Protein AF-0000000085050574 (afdb_homodimer)

Radius of gyration: 27.6 Å; Cα contacts (8 Å, |Δi|>4): 363; chains: 2; bounding box: 36×82×73 Å

InterPro domains:
  IPR001387 Cro/C1-type, helix-turn-helix domain [PF01381] (33-87)
  IPR001387 Cro/C1-type, helix-turn-helix domain [PS50943] (33-88)
  IPR001387 Cro/C1-type, helix-turn-helix domain [SM00530] (31-88)
  IPR001387 Cro/C1-type, helix-turn-helix domain [cd00093] (29-87)
  IPR010982 Lambda repressor-like, DNA-binding domain superfamily [G3DSA:1.10.260.40] (28-117)
  IPR010982 Lambda repressor-like, DNA-binding domain superfamily [SSF47413] (33-91)
  IPR013435 Mobile mystery protein A [TIGR02612] (10-151)

Solvent-accessible surface area (backbone atoms only — not comparable to full-atom values): 16434 Å² total; per-residue (Å²): 129,56,39,68,56,22,55,53,46,25,54,51,51,39,61,68,50,61,79,62,58,69,71,75,44,64,62,78,73,24,59,66,50,50,54,34,49,37,70,45,50,49,58,58,52,49,8,61,61,64,72,49,51,43,69,54,40,54,50,49,41,50,25,48,54,72,26,66,32,29,45,47,57,50,40,51,51,20,47,54,68,53,20,42,65,43,46,47,62,42,57,77,52,55,52,62,56,52,50,51,52,33,22,39,52,39,25,44,62,72,64,50,70,63,73,83,68,54,72,77,75,69,55,72,68,56,50,49,55,48,47,51,50,25,53,52,46,15,51,49,36,56,67,68,50,48,48,64,36,66,60,80,131,129,57,40,69,55,22,53,52,46,27,54,50,49,37,61,68,49,62,79,62,57,71,72,77,46,64,61,77,72,24,58,67,49,51,52,34,49,36,69,45,50,49,59,58,52,50,9,61,61,65,73,51,53,42,69,54,41,55,51,48,42,51,26,48,52,71,25,64,32,28,46,47,58,51,39,50,51,18,47,54,68,53,19,42,65,41,46,46,63,42,57,78,54,56,54,63,55,53,51,50,52,33,22,39,52,39,26,43,62,72,64,49,71,61,74,81,69,55,74,77,75,71,57,71,65,56,50,50,56,49,46,52,50,24,52,51,46,16,52,49,35,56,66,68,48,48,49,65,36,66,60,80,129

Foldseek 3Di:
DALVVVVVVLVVVCVVQVPPDPVVPDDPQAPLCVLCVVVVHDLCRLCVLLVHHSVVSVVLSNCRRVVVDDPVSVQSSQVSSVHGDDDDDRDPDRPVVVLLVLLLVLLCVVLPDDVVVCPPPVDDVCVVVVSVSSNVSSVVCSNRVPPCSPPDD/DALVVVVVVLVVVCVVQVPPDPVVPDDPQAPLCVLCVVVVHDLCRLCVLLVHHSVVSVVLSNCRRVVVDDPVSVQSSQVSSVHGDDDDDRDPDRPVVVLLVLLLVLLCVVLPDDVVVCPPPVDDVCVVVVSVSSNVRSVVCSNRVPPCSPPDD

Nearest PDB s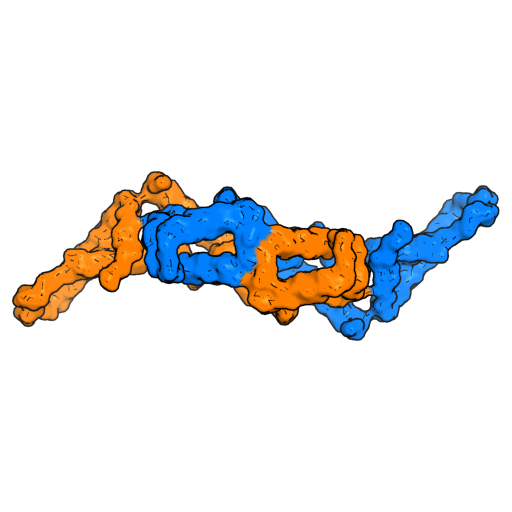tructures (foldseek):
  2o38-assembly1_A  TM=7.264E-01  e=1.842E-01  Rhodopseudomonas palustris CGA009
  4j1x-assembly2_C  TM=7.770E-01  e=5.111E-01  Streptomyces wedmorensis
  3f51-assembly1_A  TM=5.735E-01  e=4.385E-01  Corynebacterium glutamicum
  2o38-assembly1_A  TM=7.268E-01  e=1.921E-01  Rhodopseudomonas palustris CGA009
  4j1x-assembly2_C  TM=7.772E-01  e=5.301E-01  Streptomyces wedmorensis

Secondary structure (DSSP, 8-state):
--HHHHHHHHHHHHHHHTT--GGGG--SS-HHHHHHHHHT--HHHHHHHHTS-HHHHHHHHHHHHTT--BHHHHHHHHHHTTEEEEEEEEESS-HHHHHHHHHHHHHHHHTPPPGGGTTT--SHHHHHHHHHHHHHHHHHHHHTT-GGGG---/--HHHHHHHHHHHHHHHTT--GGGG--SS-HHHHHHHHHT--HHHHHHHHTS-HHHHHHHHHHHHTT--BHHHHHHHHHHTTEEEEEEEEESS-HHHHHHHHHHHHHHHHT---GGGGTT---HHHHHHHHHHHHHHHHHHHHHT-GGGG---

Sequence (306 aa):
MHPDMRILGRSALDRRLQAVDVDAFKVPGSWARAIREVLGMTTRQMAQRLGVSQPRVVAMEKAEENKSITLESLERAARALDCELVYAFVPRQPLEQMVQEHALNAAARKLKPTSHTMALEAQSLPSRMHQEQIQRLAAEMIAKGDNTIWEVEMHPDMRILGRSALDRRLQAVDVDAFKVPGSWARAIREVLGMTTRQMAQRLGVSQPRVVAMEKAEENKSITLESLERAARALDCELVYAFVPRQPLEQMVQEHALNAAARKLKPTSHTMALEAQSLPSRMHQEQIQRLAAEMIAKGDNTIWEVE

pLDDT: mean 91.12, std 13.18, range [47.81, 98.56]

Structure (mmCIF, N/CA/C/O backbone):
data_AF-0000000085050574-model_v1
#
loop_
_entity.id
_entity.type
_entity.pdbx_description
1 polymer 'Mobile mystery protein A'
#
loop_
_atom_site.group_PDB
_atom_site.id
_atom_site.type_symbol
_atom_site.label_atom_id
_atom_site.label_alt_id
_atom_site.label_comp_id
_atom_site.label_asym_id
_atom_site.label_entity_id
_atom_site.label_seq_id
_atom_site.pdbx_PDB_ins_code
_atom_site.Cartn_x
_atom_site.Cartn_y
_atom_site.Cartn_z
_atom_site.occupancy
_atom_site.B_iso_or_equiv
_atom_site.auth_seq_id
_atom_site.auth_comp_id
_atom_site.auth_asym_id
_atom_site.auth_atom_id
_atom_site.pdbx_PDB_model_num
ATOM 1 N N . MET A 1 1 ? 2.566 -26.047 3.727 1 79.62 1 MET A N 1
ATOM 2 C CA . MET A 1 1 ? 1.167 -25.734 4 1 79.62 1 MET A CA 1
ATOM 3 C C . MET A 1 1 ? 0.248 -26.797 3.412 1 79.62 1 MET A C 1
ATOM 5 O O . MET A 1 1 ? 0.432 -27.219 2.268 1 79.62 1 MET A O 1
ATOM 9 N N . HIS A 1 2 ? -0.579 -27.266 4.266 1 89.62 2 HIS A N 1
ATOM 10 C CA . HIS A 1 2 ? -1.52 -28.281 3.807 1 89.62 2 HIS A CA 1
ATOM 11 C C . HIS A 1 2 ? -2.426 -27.75 2.707 1 89.62 2 HIS A C 1
ATOM 13 O O . HIS A 1 2 ? -2.832 -26.578 2.75 1 89.62 2 HIS A O 1
ATOM 19 N N . PRO A 1 3 ? -2.691 -28.609 1.699 1 90.94 3 PRO A N 1
ATOM 20 C CA . PRO A 1 3 ? -3.49 -28.141 0.569 1 90.94 3 PRO A CA 1
ATOM 21 C C . PRO A 1 3 ? -4.816 -27.516 1.005 1 90.94 3 PRO A C 1
ATOM 23 O O . PRO A 1 3 ? -5.246 -26.516 0.443 1 90.94 3 PRO A O 1
ATOM 26 N N . ASP A 1 4 ? -5.387 -28.078 1.944 1 92.5 4 ASP A N 1
ATOM 27 C CA . ASP A 1 4 ? -6.656 -27.547 2.436 1 92.5 4 ASP A CA 1
ATOM 28 C C . ASP A 1 4 ? -6.488 -26.141 2.982 1 92.5 4 ASP A C 1
ATOM 30 O O . ASP A 1 4 ? -7.367 -25.297 2.812 1 92.5 4 ASP A O 1
ATOM 34 N N . MET A 1 5 ? -5.41 -26 3.627 1 94.38 5 MET A N 1
ATOM 35 C CA . MET A 1 5 ? -5.129 -24.672 4.184 1 94.38 5 MET A CA 1
ATOM 36 C C . MET A 1 5 ? -4.887 -23.656 3.074 1 94.38 5 MET A C 1
ATOM 38 O O . MET A 1 5 ? -5.262 -22.484 3.201 1 94.38 5 MET A O 1
ATOM 42 N N . ARG A 1 6 ? -4.293 -24.109 2.012 1 95.5 6 ARG A N 1
ATOM 43 C CA . ARG A 1 6 ? -4.074 -23.234 0.869 1 95.5 6 ARG A CA 1
ATOM 44 C C . ARG A 1 6 ? -5.398 -22.797 0.25 1 95.5 6 ARG A C 1
ATOM 46 O O . ARG A 1 6 ? -5.57 -21.625 -0.107 1 95.5 6 ARG A O 1
ATOM 53 N N . ILE A 1 7 ? -6.273 -23.734 0.134 1 94.88 7 ILE A N 1
ATOM 54 C CA . ILE A 1 7 ? -7.57 -23.453 -0.474 1 94.88 7 ILE A CA 1
ATOM 55 C C . ILE A 1 7 ? -8.328 -22.422 0.359 1 94.88 7 ILE A C 1
ATOM 57 O O . ILE A 1 7 ? -8.852 -21.453 -0.18 1 94.88 7 ILE A O 1
ATOM 61 N N . LEU A 1 8 ? -8.312 -22.562 1.653 1 95.88 8 LEU A N 1
ATOM 62 C CA . LEU A 1 8 ? -8.984 -21.641 2.549 1 95.88 8 LEU A CA 1
ATOM 63 C C . LEU A 1 8 ? -8.32 -20.266 2.494 1 95.88 8 LEU A C 1
ATOM 65 O O . LEU A 1 8 ? -9.008 -19.234 2.492 1 95.88 8 LEU A O 1
ATOM 69 N N . GLY A 1 9 ? -7.023 -20.297 2.469 1 95.88 9 GLY A N 1
ATOM 70 C CA . GLY A 1 9 ? -6.281 -19.047 2.396 1 95.88 9 GLY A CA 1
ATOM 71 C C . GLY A 1 9 ? -6.555 -18.266 1.128 1 95.88 9 GLY A C 1
ATOM 72 O O . GLY A 1 9 ? -6.707 -17.047 1.169 1 95.88 9 GLY A O 1
ATOM 73 N N . ARG A 1 10 ? -6.676 -18.969 0.027 1 96.56 10 ARG A N 1
ATOM 74 C CA . ARG A 1 10 ? -6.98 -18.328 -1.247 1 96.56 10 ARG A CA 1
ATOM 75 C C . ARG A 1 10 ? -8.352 -17.672 -1.216 1 96.56 10 ARG A C 1
ATOM 77 O O . ARG A 1 10 ? -8.508 -16.516 -1.639 1 96.56 10 ARG A O 1
ATOM 84 N N . SER A 1 11 ? -9.273 -18.453 -0.765 1 97 11 SER A N 1
ATOM 85 C CA . SER A 1 11 ? -10.633 -17.938 -0.687 1 97 11 SER A CA 1
ATOM 86 C C . SER A 1 11 ? -10.711 -16.703 0.222 1 97 11 SER A C 1
ATOM 88 O O . SER A 1 11 ? -11.375 -15.727 -0.108 1 97 11 SER A O 1
ATOM 90 N N . ALA A 1 12 ? -10.039 -16.734 1.337 1 96.31 12 ALA A N 1
ATOM 91 C CA . ALA A 1 12 ? -10.023 -15.633 2.297 1 96.31 12 ALA A CA 1
ATOM 92 C C . ALA A 1 12 ? -9.398 -14.383 1.688 1 96.31 12 ALA A C 1
ATOM 94 O O . ALA A 1 12 ? -9.938 -13.281 1.817 1 96.31 12 ALA A O 1
ATOM 95 N N . LEU A 1 13 ? -8.297 -14.57 1.034 1 96.38 13 LEU A N 1
ATOM 96 C CA . LEU A 1 13 ? -7.621 -13.43 0.432 1 96.38 13 LEU A CA 1
ATOM 97 C C . LEU A 1 13 ? -8.43 -12.875 -0.735 1 96.38 13 LEU A C 1
ATOM 99 O O . LEU A 1 13 ? -8.508 -11.656 -0.917 1 96.38 13 LEU A O 1
ATOM 103 N N . ASP A 1 14 ? -8.992 -13.75 -1.522 1 97.12 14 ASP A N 1
ATOM 104 C CA . ASP A 1 14 ? -9.859 -13.312 -2.611 1 97.12 14 ASP A CA 1
ATOM 105 C C . ASP A 1 14 ? -11.008 -12.453 -2.088 1 97.12 14 ASP A C 1
ATOM 107 O O . ASP A 1 14 ? -11.305 -11.398 -2.646 1 97.12 14 ASP A O 1
ATOM 111 N N . ARG A 1 15 ? -11.633 -12.891 -1.053 1 95.44 15 ARG A N 1
ATOM 112 C CA . ARG A 1 15 ? -12.742 -12.148 -0.464 1 95.44 15 ARG A CA 1
ATOM 113 C C . ARG A 1 15 ? -12.273 -10.805 0.088 1 95.44 15 ARG A C 1
ATOM 115 O O . ARG A 1 15 ? -12.914 -9.773 -0.141 1 95.44 15 ARG A O 1
ATOM 122 N N . ARG A 1 16 ? -11.203 -10.844 0.761 1 93.94 16 ARG A N 1
ATOM 123 C CA . ARG A 1 16 ? -10.656 -9.664 1.431 1 93.94 16 ARG A CA 1
ATOM 124 C C . ARG A 1 16 ? -10.281 -8.586 0.421 1 93.94 16 ARG A C 1
ATOM 126 O O . ARG A 1 16 ? -10.492 -7.395 0.668 1 93.94 16 ARG A O 1
ATOM 133 N N . LEU A 1 17 ? -9.797 -8.977 -0.734 1 93.38 17 LEU A N 1
ATOM 134 C CA . LEU A 1 17 ? -9.227 -8.031 -1.685 1 93.38 17 LEU A CA 1
ATOM 135 C C . LEU A 1 17 ? -10.188 -7.766 -2.836 1 93.38 17 LEU A C 1
ATOM 137 O O . LEU A 1 17 ? -9.891 -6.969 -3.729 1 93.38 17 LEU A O 1
ATOM 141 N N . GLN A 1 18 ? -11.32 -8.406 -2.781 1 89.94 18 GLN A N 1
ATOM 142 C CA . GLN A 1 18 ? -12.273 -8.344 -3.883 1 89.94 18 GLN A CA 1
ATOM 143 C C . GLN A 1 18 ? -12.773 -6.922 -4.102 1 89.94 18 GLN A C 1
ATOM 145 O O . GLN A 1 18 ? -12.969 -6.496 -5.242 1 89.94 18 GLN A O 1
ATOM 150 N N . ALA A 1 19 ? -12.891 -6.145 -3.094 1 86.75 19 ALA A N 1
ATOM 151 C CA . ALA A 1 19 ? -13.516 -4.828 -3.201 1 86.75 19 ALA A CA 1
ATOM 152 C C . ALA A 1 19 ? -12.461 -3.732 -3.35 1 86.75 19 ALA A C 1
ATOM 154 O O . ALA A 1 19 ? -12.789 -2.545 -3.383 1 86.75 19 ALA A O 1
ATOM 155 N N . VAL A 1 20 ? -11.227 -4.211 -3.465 1 91 20 VAL A N 1
ATOM 156 C CA . VAL A 1 20 ? -10.188 -3.191 -3.578 1 91 20 VAL A CA 1
ATOM 157 C C . VAL A 1 20 ? -10.195 -2.596 -4.984 1 91 20 VAL A C 1
ATOM 159 O O . VAL A 1 20 ? -10.047 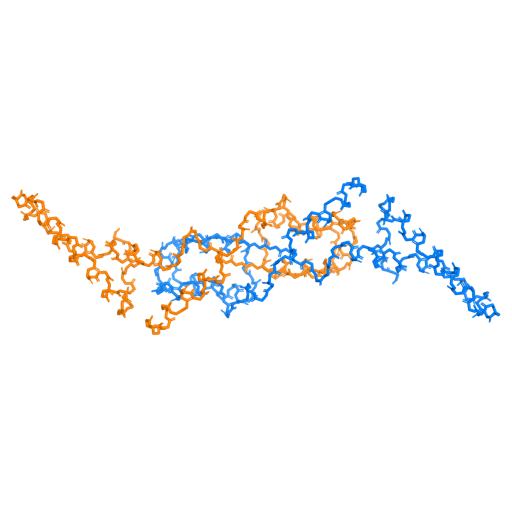-3.318 -5.973 1 91 20 VAL A O 1
ATOM 162 N N . ASP A 1 21 ? -10.5 -1.296 -5.016 1 89.69 21 ASP A N 1
ATOM 163 C CA . ASP A 1 21 ? -10.398 -0.541 -6.262 1 89.69 21 ASP A CA 1
ATOM 164 C C . ASP A 1 21 ? -8.977 -0.027 -6.477 1 89.69 21 ASP A C 1
ATOM 166 O O . ASP A 1 21 ? -8.586 0.986 -5.898 1 89.69 21 ASP A O 1
ATOM 170 N N . VAL A 1 22 ? -8.203 -0.678 -7.367 1 90.62 22 VAL A N 1
ATOM 171 C CA . VAL A 1 22 ? -6.793 -0.389 -7.605 1 90.62 22 VAL A CA 1
ATOM 172 C C . VAL A 1 22 ? -6.625 1.071 -8.023 1 90.62 22 VAL A C 1
ATOM 174 O O . VAL A 1 22 ? -5.66 1.73 -7.625 1 90.62 22 VAL A O 1
ATOM 177 N N . ASP A 1 23 ? -7.531 1.643 -8.727 1 89.12 23 ASP A N 1
ATOM 178 C CA . ASP A 1 23 ? -7.422 3.002 -9.25 1 89.12 23 ASP A CA 1
ATOM 179 C C . ASP A 1 23 ? -7.562 4.031 -8.133 1 89.12 23 ASP A C 1
ATOM 181 O O . ASP A 1 23 ? -7.062 5.152 -8.25 1 89.12 23 ASP A O 1
ATOM 185 N N . ALA A 1 24 ? -8.234 3.654 -7.062 1 87.5 24 ALA A N 1
ATOM 186 C CA . ALA A 1 24 ? -8.422 4.551 -5.922 1 87.5 24 ALA A CA 1
ATOM 187 C C . ALA A 1 24 ? -7.105 4.805 -5.203 1 87.5 24 ALA A C 1
ATOM 189 O O . ALA A 1 24 ? -6.988 5.758 -4.43 1 87.5 24 ALA A O 1
ATOM 190 N N . PHE A 1 25 ? -6.102 4.02 -5.527 1 92.75 25 PHE A N 1
ATOM 191 C CA . PHE A 1 25 ? -4.824 4.098 -4.832 1 92.75 25 PHE A CA 1
ATOM 192 C C . PHE A 1 25 ? -3.791 4.84 -5.672 1 92.75 25 PHE A C 1
ATOM 194 O O . PHE A 1 25 ? -2.646 5.012 -5.25 1 92.75 25 PHE A O 1
ATOM 201 N N . LYS A 1 26 ? -4.223 5.27 -6.766 1 90 26 LYS A N 1
ATOM 202 C CA . LYS A 1 26 ? -3.314 5.969 -7.668 1 90 26 LYS A CA 1
ATOM 203 C C . LYS A 1 26 ? -3.377 7.477 -7.453 1 90 26 LYS A C 1
ATOM 205 O O . LYS A 1 26 ? -4.461 8.062 -7.453 1 90 26 LYS A O 1
ATOM 210 N N . VAL A 1 27 ? -2.203 8.078 -7.215 1 89.81 27 VAL A N 1
ATOM 211 C CA . VAL A 1 27 ? -2.094 9.523 -7.086 1 89.81 27 VAL A CA 1
ATOM 212 C C . VAL A 1 27 ? -0.993 10.047 -8.008 1 89.81 27 VAL A C 1
ATOM 214 O O . VAL A 1 27 ? -0.036 9.328 -8.312 1 89.81 27 VAL A O 1
ATOM 217 N N . PRO A 1 28 ? -1.164 11.297 -8.445 1 85.88 28 PRO A N 1
ATOM 218 C CA . PRO A 1 28 ? -0.06 11.883 -9.219 1 85.88 28 PRO A CA 1
ATOM 219 C C . PRO A 1 28 ? 1.201 12.078 -8.383 1 85.88 28 PRO A C 1
ATOM 221 O O . PRO A 1 28 ? 1.125 12.555 -7.246 1 85.88 28 PRO A O 1
ATOM 224 N N . GLY A 1 29 ? 2.25 11.617 -8.945 1 89.12 29 GLY A N 1
ATOM 225 C CA . GLY A 1 29 ? 3.51 11.781 -8.234 1 89.12 29 GLY A CA 1
ATOM 226 C C . GLY A 1 29 ? 3.68 10.797 -7.094 1 89.12 29 GLY A C 1
ATOM 227 O O . GLY A 1 29 ? 3.797 9.586 -7.316 1 89.12 29 GLY A O 1
ATOM 228 N N . SER A 1 30 ? 3.635 11.336 -5.859 1 95.94 30 SER A N 1
ATOM 229 C CA . SER A 1 30 ? 3.812 10.523 -4.66 1 95.94 30 SER A CA 1
ATOM 230 C C . SER A 1 30 ? 2.734 10.82 -3.623 1 95.94 30 SER A C 1
ATOM 232 O O . SER A 1 30 ? 2.158 11.914 -3.615 1 95.94 30 SER A O 1
ATOM 234 N N . TRP A 1 31 ? 2.379 9.883 -2.889 1 98 31 TRP A N 1
ATOM 235 C CA . TRP A 1 31 ? 1.425 10.062 -1.8 1 98 31 TRP A CA 1
ATOM 236 C C . TRP A 1 31 ? 1.938 11.094 -0.795 1 98 31 TRP A C 1
ATOM 238 O O . TRP A 1 31 ? 1.174 11.922 -0.301 1 98 31 TRP A O 1
ATOM 248 N N . ALA A 1 32 ? 3.234 11 -0.491 1 98.31 32 ALA A N 1
ATOM 249 C CA . ALA A 1 32 ? 3.822 11.961 0.441 1 98.31 32 ALA A CA 1
ATOM 250 C C . ALA A 1 32 ? 3.586 13.391 -0.024 1 98.31 32 ALA A C 1
ATOM 252 O O . ALA A 1 32 ? 3.113 14.234 0.747 1 98.31 32 ALA A O 1
ATOM 253 N N . ARG A 1 33 ? 3.832 13.633 -1.265 1 97.31 33 ARG A N 1
ATOM 254 C CA . ARG A 1 33 ? 3.643 14.969 -1.821 1 97.31 33 ARG A CA 1
ATOM 255 C C . ARG A 1 33 ? 2.162 15.336 -1.868 1 97.31 33 ARG A C 1
ATOM 257 O O . ARG A 1 33 ? 1.784 16.453 -1.515 1 97.31 33 ARG A O 1
ATOM 264 N N . ALA A 1 34 ? 1.355 14.414 -2.346 1 97.25 34 ALA A N 1
ATOM 265 C CA . ALA A 1 34 ? -0.077 14.664 -2.482 1 97.25 34 ALA A CA 1
ATOM 266 C C . ALA A 1 34 ? -0.693 15.078 -1.147 1 97.25 34 ALA A C 1
ATOM 268 O O . ALA A 1 34 ? -1.389 16.094 -1.063 1 97.25 34 ALA A O 1
ATOM 269 N N . ILE A 1 35 ? -0.387 14.312 -0.103 1 98 35 ILE A N 1
ATOM 270 C CA . ILE A 1 35 ? -0.936 14.594 1.219 1 98 35 ILE A CA 1
ATOM 271 C C . ILE A 1 35 ? -0.343 15.891 1.758 1 98 35 ILE A C 1
ATOM 273 O O . ILE A 1 35 ? -1.069 16.75 2.271 1 98 35 ILE A O 1
ATOM 277 N N . ARG A 1 36 ? 0.941 16.031 1.633 1 97.31 36 ARG A N 1
ATOM 278 C CA . ARG A 1 36 ? 1.603 17.25 2.113 1 97.31 36 ARG A CA 1
ATOM 279 C C . ARG A 1 36 ? 0.977 18.5 1.5 1 97.31 36 ARG A C 1
ATOM 281 O O . ARG A 1 36 ? 0.674 19.453 2.209 1 97.31 36 ARG A O 1
ATOM 288 N N . GLU A 1 37 ? 0.742 18.406 0.209 1 96.56 37 GLU A N 1
ATOM 289 C CA . GLU A 1 37 ? 0.244 19.562 -0.529 1 96.56 37 GLU A CA 1
ATOM 290 C C . GLU A 1 37 ? -1.193 19.891 -0.137 1 96.56 37 GLU A C 1
ATOM 292 O O . GLU A 1 37 ? -1.54 21.062 0.051 1 96.56 37 GLU A O 1
ATOM 297 N N . VAL A 1 38 ? -1.993 18.938 0.019 1 96.81 38 VAL A N 1
ATOM 298 C CA . VAL A 1 38 ? -3.389 19.219 0.344 1 96.81 38 VAL A CA 1
ATOM 299 C C . VAL A 1 38 ? -3.494 19.703 1.786 1 96.81 38 VAL A C 1
ATOM 301 O O . VAL A 1 38 ? -4.445 20.406 2.143 1 96.81 38 VAL A O 1
ATOM 304 N N . LEU A 1 39 ? -2.551 19.328 2.594 1 97.56 39 LEU A N 1
ATOM 305 C CA . LEU A 1 39 ? -2.5 19.844 3.961 1 97.56 39 LEU A CA 1
ATOM 306 C C . LEU A 1 39 ? -1.951 21.266 3.998 1 97.56 39 LEU A C 1
ATOM 308 O O . LEU A 1 39 ? -2.086 21.953 5.008 1 97.56 39 LEU A O 1
ATOM 312 N N . GLY A 1 40 ? -1.292 21.641 2.938 1 96.81 40 GLY A N 1
ATOM 313 C CA . GLY A 1 40 ? -0.677 22.953 2.875 1 96.81 40 GLY A CA 1
ATOM 314 C C . GLY A 1 40 ? 0.669 23.016 3.572 1 96.81 40 GLY A C 1
ATOM 315 O O . GLY A 1 40 ? 1.123 24.094 3.961 1 96.81 40 GLY A O 1
ATOM 316 N N . MET A 1 41 ? 1.273 21.922 3.734 1 96.38 41 MET A N 1
ATOM 317 C CA . MET A 1 41 ? 2.58 21.844 4.383 1 96.38 41 MET A CA 1
ATOM 318 C C . MET A 1 41 ? 3.701 22.094 3.377 1 96.38 41 MET A C 1
ATOM 320 O O . MET A 1 41 ? 3.646 21.609 2.246 1 96.38 41 MET A O 1
ATOM 324 N N . THR A 1 42 ? 4.664 22.844 3.844 1 96.69 42 THR A N 1
ATOM 325 C CA . THR A 1 42 ? 5.867 23 3.031 1 96.69 42 THR A CA 1
ATOM 326 C C . THR A 1 42 ? 6.828 21.828 3.258 1 96.69 42 THR A C 1
ATOM 328 O O . THR A 1 42 ? 6.668 21.062 4.211 1 96.69 42 THR A O 1
ATOM 331 N N . THR A 1 43 ? 7.801 21.719 2.297 1 97.44 43 THR A N 1
ATOM 332 C CA . THR A 1 43 ? 8.828 20.703 2.486 1 97.44 43 THR A CA 1
ATOM 333 C C . THR A 1 43 ? 9.633 20.969 3.756 1 97.44 43 THR A C 1
ATOM 335 O O . THR A 1 43 ? 10.078 20.031 4.422 1 97.44 43 THR A O 1
ATOM 338 N N . ARG A 1 44 ? 9.75 22.203 4.152 1 97.19 44 ARG A N 1
ATOM 339 C CA . ARG A 1 44 ? 10.461 22.562 5.379 1 97.19 44 ARG A CA 1
ATOM 340 C C . ARG A 1 44 ? 9.711 22.062 6.609 1 97.19 44 ARG A C 1
ATOM 342 O O . ARG A 1 44 ? 10.312 21.5 7.523 1 97.19 44 ARG A O 1
ATOM 349 N N . GLN A 1 45 ? 8.445 22.297 6.609 1 97.12 45 GLN A N 1
ATOM 350 C CA . GLN A 1 45 ? 7.617 21.875 7.734 1 97.12 45 GLN A CA 1
ATOM 351 C C . GLN A 1 45 ? 7.582 20.359 7.855 1 97.12 45 GLN A C 1
ATOM 353 O O . GLN A 1 45 ? 7.629 19.812 8.961 1 97.12 45 GLN A O 1
ATOM 358 N N . MET A 1 46 ? 7.523 19.703 6.734 1 97.12 46 MET A N 1
ATOM 359 C CA . MET A 1 46 ? 7.582 18.234 6.762 1 97.12 46 MET A CA 1
ATOM 360 C C . MET A 1 46 ? 8.945 17.766 7.262 1 97.12 46 MET A C 1
ATOM 362 O O . MET A 1 46 ? 9.023 16.781 8.016 1 97.12 46 MET A O 1
ATOM 366 N N . ALA A 1 47 ? 9.961 18.391 6.844 1 97.88 47 ALA A N 1
ATOM 367 C CA . ALA A 1 47 ? 11.312 18.047 7.281 1 97.88 47 ALA A CA 1
ATOM 368 C C . ALA A 1 47 ? 11.438 18.156 8.797 1 97.88 47 ALA A C 1
ATOM 370 O O . ALA A 1 47 ? 12.039 17.281 9.43 1 97.88 47 ALA A O 1
ATOM 371 N N . GLN A 1 48 ? 10.852 19.156 9.375 1 97 48 GLN A N 1
ATOM 372 C CA . GLN A 1 48 ? 10.844 19.328 10.82 1 97 48 GLN A CA 1
ATOM 373 C C . GLN A 1 48 ? 10.125 18.188 11.516 1 97 48 GLN A C 1
ATOM 375 O O . GLN A 1 48 ? 10.609 17.641 12.508 1 97 48 GLN A O 1
ATOM 380 N N . ARG A 1 49 ? 9.047 17.75 10.969 1 96.25 49 ARG A N 1
ATOM 381 C CA . ARG A 1 49 ? 8.258 16.656 11.539 1 96.25 49 ARG A CA 1
ATOM 382 C C . ARG A 1 49 ? 9.008 15.336 11.438 1 96.25 49 ARG A C 1
ATOM 384 O O . ARG A 1 49 ? 8.875 14.477 12.312 1 96.25 49 ARG A O 1
ATOM 391 N N . LEU A 1 50 ? 9.773 15.195 10.383 1 97 50 LEU A N 1
ATOM 392 C CA . LEU A 1 50 ? 10.523 13.969 10.141 1 97 50 LEU A CA 1
ATOM 393 C C . LEU A 1 50 ? 11.844 13.984 10.906 1 97 50 LEU A C 1
ATOM 395 O O . LEU A 1 50 ? 12.484 12.945 11.086 1 97 50 LEU A O 1
ATOM 399 N N . GLY A 1 51 ? 12.266 15.164 11.328 1 96.81 51 GLY A N 1
ATOM 400 C CA . GLY A 1 51 ? 13.562 15.312 11.969 1 96.81 51 GLY A CA 1
ATOM 401 C C . GLY A 1 51 ? 14.727 15.172 11 1 96.81 51 GLY A C 1
ATOM 402 O O . GLY A 1 51 ? 15.75 14.57 11.336 1 96.81 51 GLY A O 1
ATOM 403 N N . VAL A 1 52 ? 14.508 15.586 9.797 1 97.62 52 VAL A N 1
ATOM 404 C CA . VAL A 1 52 ? 15.547 15.539 8.766 1 97.62 52 VAL A CA 1
ATOM 405 C C . VAL A 1 52 ? 15.688 16.906 8.109 1 97.62 52 VAL A C 1
ATOM 407 O O . VAL A 1 52 ? 14.961 17.844 8.445 1 97.62 52 VAL A O 1
ATOM 410 N N . SER A 1 53 ? 16.656 17.016 7.211 1 98.06 53 SER A N 1
ATOM 411 C CA . SER A 1 53 ? 16.828 18.25 6.457 1 98.06 53 SER A CA 1
ATOM 412 C C . SER A 1 53 ? 15.805 18.359 5.336 1 98.06 53 SER A C 1
ATOM 414 O O . SER A 1 53 ? 15.266 17.359 4.871 1 98.06 53 SER A O 1
ATOM 416 N N . GLN A 1 54 ? 15.523 19.609 4.934 1 97.88 54 GLN A N 1
ATOM 417 C CA . GLN A 1 54 ? 14.578 19.875 3.854 1 97.88 54 GLN A CA 1
ATOM 418 C C . GLN A 1 54 ? 14.984 19.141 2.576 1 97.88 54 GLN A C 1
ATOM 420 O O . GLN A 1 54 ? 14.156 18.516 1.922 1 97.88 54 GLN A O 1
ATOM 425 N N . PRO A 1 55 ? 16.297 19.094 2.223 1 98.44 55 PRO A N 1
ATOM 426 C CA . PRO A 1 55 ? 16.672 18.359 1.015 1 98.44 55 PRO A CA 1
ATOM 427 C C . PRO A 1 55 ? 16.359 16.875 1.103 1 98.44 55 PRO A C 1
ATOM 429 O O . PRO A 1 55 ? 16.047 16.25 0.087 1 98.44 55 PRO A O 1
ATOM 432 N N . ARG A 1 56 ? 16.406 16.375 2.262 1 98.12 56 ARG A N 1
ATOM 433 C CA . ARG A 1 56 ? 16.094 14.953 2.447 1 98.12 56 ARG A CA 1
ATOM 434 C C . ARG A 1 56 ? 14.633 14.664 2.15 1 98.12 56 ARG A C 1
ATOM 436 O O . ARG A 1 56 ? 14.297 13.609 1.619 1 98.12 56 ARG A O 1
ATOM 443 N N . VAL A 1 57 ? 13.758 15.586 2.51 1 98.12 57 VAL A N 1
ATOM 444 C CA . VAL A 1 57 ? 12.344 15.422 2.217 1 98.12 57 VAL A CA 1
ATOM 445 C C . VAL A 1 57 ? 12.117 15.461 0.708 1 98.12 57 VAL A C 1
ATOM 447 O O . VAL A 1 57 ? 11.375 14.641 0.162 1 98.12 57 VAL A O 1
ATOM 450 N N . VAL A 1 58 ? 12.742 16.375 0.08 1 98 58 VAL A N 1
ATOM 451 C CA . VAL A 1 58 ? 12.625 16.484 -1.37 1 98 58 VAL A CA 1
ATOM 452 C C . VAL A 1 58 ? 13.109 15.203 -2.033 1 98 58 VAL A C 1
ATOM 454 O O . VAL A 1 58 ? 12.445 14.664 -2.92 1 98 58 VAL A O 1
ATOM 457 N N . ALA A 1 59 ? 14.211 14.688 -1.518 1 98.19 59 ALA A N 1
ATOM 458 C CA . ALA A 1 59 ? 14.766 13.438 -2.033 1 98.19 59 ALA A CA 1
ATOM 459 C C . ALA A 1 59 ? 13.812 12.266 -1.779 1 98.19 59 ALA A C 1
ATOM 461 O O . ALA A 1 59 ? 13.68 11.375 -2.619 1 98.19 59 ALA A O 1
ATOM 462 N N . MET A 1 60 ? 13.195 12.289 -0.679 1 98.06 60 MET A N 1
ATOM 463 C CA . MET A 1 60 ? 12.258 11.227 -0.299 1 98.06 60 MET A CA 1
ATOM 464 C C . MET A 1 60 ? 11.055 11.211 -1.229 1 98.06 60 MET A C 1
ATOM 466 O O . MET A 1 60 ? 10.625 10.141 -1.678 1 98.06 60 MET A O 1
ATOM 470 N N . GLU A 1 61 ? 10.484 12.422 -1.48 1 97.94 61 GLU A N 1
ATOM 471 C CA . GLU A 1 61 ? 9.344 12.5 -2.391 1 97.94 61 GLU A CA 1
ATOM 472 C C . GLU A 1 61 ? 9.734 12.047 -3.795 1 97.94 61 GLU A C 1
ATOM 474 O O . GLU A 1 61 ? 8.961 11.352 -4.461 1 97.94 61 GLU A O 1
ATOM 479 N N . LYS A 1 62 ? 10.898 12.398 -4.262 1 98.12 62 LYS A N 1
ATOM 480 C CA . LYS A 1 62 ? 11.391 11.961 -5.562 1 98.12 62 LYS A CA 1
ATOM 481 C C . LYS A 1 62 ? 11.625 10.453 -5.586 1 98.12 62 LYS A C 1
ATOM 483 O O . LYS A 1 62 ? 11.328 9.789 -6.582 1 98.12 62 LYS A O 1
ATOM 488 N N . ALA A 1 63 ? 12.188 9.859 -4.496 1 98.44 63 ALA A N 1
ATOM 489 C CA . ALA A 1 63 ? 12.438 8.422 -4.379 1 98.44 63 ALA A CA 1
ATOM 490 C C . ALA A 1 63 ? 11.133 7.637 -4.469 1 98.44 63 ALA A C 1
ATOM 492 O O . ALA A 1 63 ? 11.102 6.535 -5.027 1 98.44 63 ALA A O 1
ATOM 493 N N . GLU A 1 64 ? 10.109 8.18 -3.896 1 98.38 64 GLU A N 1
ATOM 494 C CA . GLU A 1 64 ? 8.805 7.531 -4.027 1 98.38 64 GLU A CA 1
ATOM 495 C C . GLU A 1 64 ? 8.328 7.539 -5.477 1 98.38 64 GLU A C 1
ATOM 497 O O . GLU A 1 64 ? 7.836 6.523 -5.98 1 98.38 64 GLU A O 1
ATOM 502 N N . GLU A 1 65 ? 8.523 8.664 -6.113 1 97.06 65 GLU A N 1
ATOM 503 C CA . GLU A 1 65 ? 8.102 8.805 -7.504 1 97.06 65 GLU A CA 1
ATOM 504 C C . GLU A 1 65 ? 8.852 7.828 -8.414 1 97.06 65 GLU A C 1
ATOM 506 O O . GLU A 1 65 ? 8.258 7.246 -9.32 1 97.06 65 GLU A O 1
ATOM 511 N N . ASN A 1 66 ? 10.102 7.684 -8.133 1 97.25 66 ASN A N 1
ATOM 512 C CA . ASN A 1 66 ? 10.898 6.805 -8.984 1 97.25 66 ASN A CA 1
ATOM 513 C C . ASN A 1 66 ? 10.969 5.391 -8.414 1 97.25 66 ASN A C 1
ATOM 515 O O . ASN A 1 66 ? 11.719 4.551 -8.914 1 97.25 66 ASN A O 1
ATOM 519 N N . LYS A 1 67 ? 10.328 5.129 -7.312 1 97.69 67 LYS A N 1
ATOM 520 C CA . LYS A 1 67 ? 10.109 3.824 -6.695 1 97.69 67 LYS A CA 1
ATOM 521 C C . LYS A 1 67 ? 11.391 3.285 -6.078 1 97.69 67 LYS A C 1
ATOM 523 O O . LYS A 1 67 ? 11.547 2.072 -5.922 1 97.69 67 LYS A O 1
ATOM 528 N N . SER A 1 68 ? 12.273 4.164 -5.77 1 98.25 68 SER A N 1
ATOM 529 C CA . SER A 1 68 ? 13.531 3.73 -5.16 1 98.25 68 SER A CA 1
ATOM 530 C C . SER A 1 68 ? 13.469 3.812 -3.639 1 98.25 68 SER A C 1
ATOM 532 O O . SER A 1 68 ? 14.383 3.355 -2.949 1 98.25 68 SER A O 1
ATOM 534 N N . ILE A 1 69 ? 12.375 4.23 -3.07 1 98.44 69 ILE A N 1
ATOM 535 C CA . ILE A 1 69 ? 12.211 4.387 -1.629 1 98.44 69 ILE A CA 1
ATOM 536 C C . ILE A 1 69 ? 11.953 3.025 -0.99 1 98.44 69 ILE A C 1
ATOM 538 O O . ILE A 1 69 ? 11.305 2.162 -1.591 1 98.44 69 ILE A O 1
ATOM 542 N N . THR A 1 70 ? 12.43 2.895 0.228 1 98.5 70 THR A N 1
ATOM 543 C CA . THR A 1 70 ? 12.172 1.667 0.973 1 98.5 70 THR A CA 1
ATOM 544 C C . THR A 1 70 ? 10.82 1.736 1.681 1 98.5 70 THR A C 1
ATOM 546 O O . THR A 1 70 ? 10.289 2.824 1.9 1 98.5 70 THR A O 1
ATOM 549 N N . LEU A 1 71 ? 10.359 0.58 2.031 1 98.19 71 LEU A N 1
ATOM 550 C CA . LEU A 1 71 ? 9.117 0.499 2.789 1 98.19 71 LEU A CA 1
ATOM 551 C C . LEU A 1 71 ? 9.25 1.226 4.125 1 98.19 71 LEU A C 1
ATOM 553 O O . LEU A 1 71 ? 8.312 1.905 4.559 1 98.19 71 LEU A O 1
ATOM 557 N N . GLU A 1 72 ? 10.336 1.08 4.746 1 98.19 72 GLU A N 1
ATOM 558 C CA . GLU A 1 72 ? 10.578 1.743 6.023 1 98.19 72 GLU A CA 1
ATOM 559 C C . GLU A 1 72 ? 10.5 3.262 5.883 1 98.19 72 GLU A C 1
ATOM 561 O O . GLU A 1 72 ? 9.844 3.932 6.684 1 98.19 72 GLU A O 1
ATOM 566 N N . SER A 1 73 ? 11.18 3.811 4.898 1 98.31 73 SER A N 1
ATOM 567 C CA . SER A 1 73 ? 11.164 5.25 4.66 1 98.31 73 SER A CA 1
ATOM 568 C C . SER A 1 73 ? 9.766 5.738 4.305 1 98.31 73 SER A C 1
ATOM 570 O O . SER A 1 73 ? 9.352 6.824 4.723 1 98.31 73 SER A O 1
ATOM 572 N N . LEU A 1 74 ? 9.133 4.98 3.527 1 98.19 74 LEU A N 1
ATOM 573 C CA . LEU A 1 74 ? 7.758 5.305 3.145 1 98.19 74 LEU A CA 1
ATOM 574 C C . LEU A 1 74 ? 6.852 5.367 4.371 1 98.19 74 LEU A C 1
ATOM 576 O O . LEU A 1 74 ? 6.043 6.289 4.5 1 98.19 74 LEU A O 1
ATOM 580 N N . GLU A 1 75 ? 7 4.41 5.242 1 98.06 75 GLU A N 1
ATOM 581 C CA . GLU A 1 75 ? 6.234 4.383 6.484 1 98.06 75 GLU A CA 1
ATOM 582 C C . GLU A 1 75 ? 6.539 5.605 7.348 1 98.06 75 GLU A C 1
ATOM 584 O O . GLU A 1 75 ? 5.637 6.188 7.949 1 98.06 75 GLU A O 1
ATOM 589 N N . ARG A 1 76 ? 7.777 5.98 7.395 1 98.19 76 ARG A N 1
ATOM 590 C CA . ARG A 1 76 ? 8.18 7.164 8.148 1 98.19 76 ARG A CA 1
ATOM 591 C C . ARG A 1 76 ? 7.531 8.422 7.586 1 98.19 76 ARG A C 1
ATOM 593 O O . ARG A 1 76 ? 7.066 9.281 8.336 1 98.19 76 ARG A O 1
ATOM 600 N N . ALA A 1 77 ? 7.547 8.5 6.305 1 98.25 77 ALA A N 1
ATOM 601 C CA . ALA A 1 77 ? 6.91 9.641 5.652 1 98.25 77 ALA A CA 1
ATOM 602 C C . ALA A 1 77 ? 5.426 9.711 5.992 1 98.25 77 ALA A C 1
ATOM 604 O O . ALA A 1 77 ? 4.906 10.781 6.312 1 98.25 77 ALA A O 1
ATOM 605 N N . ALA A 1 78 ? 4.773 8.562 5.918 1 98.56 78 ALA A N 1
ATOM 606 C CA . ALA A 1 78 ? 3.354 8.508 6.25 1 98.56 78 ALA A CA 1
ATOM 607 C C . ALA A 1 78 ? 3.104 8.961 7.684 1 98.56 78 ALA A C 1
ATOM 609 O O . ALA A 1 78 ? 2.201 9.758 7.938 1 98.56 78 ALA A O 1
ATOM 610 N N . ARG A 1 79 ? 3.939 8.508 8.555 1 97.94 79 ARG A N 1
ATOM 611 C CA . ARG A 1 79 ? 3.791 8.844 9.969 1 97.94 79 ARG A CA 1
ATOM 612 C C . ARG A 1 79 ? 3.973 10.336 10.203 1 97.94 79 ARG A C 1
ATOM 614 O O . ARG A 1 79 ? 3.246 10.938 10.992 1 97.94 79 ARG A O 1
ATOM 621 N N . ALA A 1 80 ? 4.891 10.898 9.5 1 97.5 80 ALA A N 1
ATOM 622 C CA . ALA A 1 80 ? 5.152 12.328 9.633 1 97.5 80 ALA A CA 1
ATOM 623 C C . ALA A 1 80 ? 3.938 13.148 9.203 1 97.5 80 ALA A C 1
ATOM 625 O O . ALA A 1 80 ? 3.771 14.297 9.633 1 97.5 80 ALA A O 1
ATOM 626 N N . LEU A 1 81 ? 3.082 12.578 8.398 1 98.12 81 LEU A N 1
ATOM 627 C CA . LEU A 1 81 ? 1.893 13.25 7.883 1 98.12 81 LEU A CA 1
ATOM 628 C C . LEU A 1 81 ? 0.642 12.781 8.617 1 98.12 81 LEU A C 1
ATOM 630 O O . LEU A 1 81 ? -0.478 13.008 8.156 1 98.12 81 LEU A O 1
ATOM 634 N N . ASP A 1 82 ? 0.817 12.094 9.688 1 97.88 82 ASP A N 1
ATOM 635 C CA . ASP A 1 82 ? -0.246 11.523 10.508 1 97.88 82 ASP A CA 1
ATOM 636 C C . ASP A 1 82 ? -1.121 10.57 9.695 1 97.88 82 ASP A C 1
ATOM 638 O O . ASP A 1 82 ? -2.346 10.57 9.836 1 97.88 82 ASP A O 1
ATOM 642 N N . CYS A 1 83 ? -0.445 9.82 8.844 1 98.31 83 CYS A N 1
ATOM 643 C CA . CYS A 1 83 ? -1.068 8.789 8.023 1 98.31 83 CYS A CA 1
ATOM 644 C C . CYS A 1 83 ? -0.492 7.41 8.344 1 98.31 83 CYS A C 1
ATOM 646 O O . CYS A 1 83 ? 0.557 7.305 8.977 1 98.31 83 CYS A O 1
ATOM 648 N N . GLU A 1 84 ? -1.26 6.449 8.023 1 97.38 84 GLU A N 1
ATOM 649 C CA . GLU A 1 84 ? -0.799 5.062 8.039 1 97.38 84 GLU A CA 1
ATOM 650 C C . GLU A 1 84 ? -0.534 4.551 6.629 1 97.38 84 GLU A C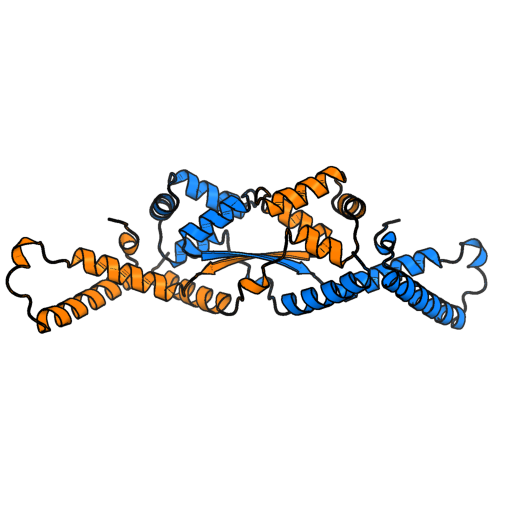 1
ATOM 652 O O . GLU A 1 84 ? -1.333 4.781 5.719 1 97.38 84 GLU A O 1
ATOM 657 N N . LEU A 1 85 ? 0.674 3.977 6.457 1 97.19 85 LEU A N 1
ATOM 658 C CA . LEU A 1 85 ? 0.962 3.316 5.188 1 97.19 85 LEU A CA 1
ATOM 659 C C . LEU A 1 85 ? 0.231 1.982 5.09 1 97.19 85 LEU A C 1
ATOM 661 O O . LEU A 1 85 ? 0.359 1.133 5.973 1 97.19 85 LEU A O 1
ATOM 665 N N . VAL A 1 86 ? -0.576 1.811 4.062 1 96.5 86 VAL A N 1
ATOM 666 C CA . VAL A 1 86 ? -1.161 0.508 3.762 1 96.5 86 VAL A CA 1
ATOM 667 C C . VAL A 1 86 ? -0.726 0.055 2.371 1 96.5 86 VAL A C 1
ATOM 669 O O . VAL A 1 86 ? -0.528 0.88 1.476 1 96.5 86 VAL A O 1
ATOM 672 N N . TYR A 1 87 ? -0.504 -1.201 2.215 1 97 87 TYR A N 1
ATOM 673 C CA . TYR A 1 87 ? -0.226 -1.742 0.889 1 97 87 TYR A CA 1
ATOM 674 C C . TYR A 1 87 ? -0.668 -3.197 0.791 1 97 87 TYR A C 1
ATOM 676 O O . TYR A 1 87 ? -0.863 -3.863 1.81 1 97 87 TYR A O 1
ATOM 684 N N . ALA A 1 88 ? -0.873 -3.68 -0.417 1 97.12 88 ALA A N 1
ATOM 685 C CA . ALA A 1 88 ? -1.304 -5.055 -0.658 1 97.12 88 ALA A CA 1
ATOM 686 C C . ALA A 1 88 ? -0.929 -5.508 -2.066 1 97.12 88 ALA A C 1
ATOM 688 O O . ALA A 1 88 ? -0.689 -4.68 -2.949 1 97.12 88 ALA A O 1
ATOM 689 N N . PHE A 1 89 ? -0.761 -6.727 -2.172 1 98 89 PHE A N 1
ATOM 690 C CA . PHE A 1 89 ? -0.746 -7.379 -3.477 1 98 89 PHE A CA 1
ATOM 691 C C . PHE A 1 89 ? -2.16 -7.734 -3.92 1 98 89 PHE A C 1
ATOM 693 O O . PHE A 1 89 ? -2.771 -8.664 -3.383 1 98 89 PHE A O 1
ATOM 700 N N . VAL A 1 90 ? -2.715 -7.031 -4.906 1 97.19 90 VAL A N 1
ATOM 701 C CA . VAL A 1 90 ? -4.062 -7.305 -5.395 1 97.19 90 VAL A CA 1
ATOM 702 C C . VAL A 1 90 ? -3.988 -8.18 -6.648 1 97.19 90 VAL A C 1
ATOM 704 O O . VAL A 1 90 ? -3.49 -7.742 -7.688 1 97.19 90 VAL A O 1
ATOM 707 N N . PRO A 1 91 ? -4.504 -9.391 -6.504 1 97.69 91 PRO A N 1
ATOM 708 C CA . PRO A 1 91 ? -4.441 -10.258 -7.68 1 97.69 91 PRO A CA 1
ATOM 709 C C . PRO A 1 91 ? -5.219 -9.695 -8.867 1 97.69 91 PRO A C 1
ATOM 711 O O . PRO A 1 91 ? -6.285 -9.109 -8.688 1 97.69 91 PRO A O 1
ATOM 714 N N . ARG A 1 92 ? -4.703 -9.859 -10.117 1 96.75 92 ARG A N 1
ATOM 715 C CA . ARG A 1 92 ? -5.352 -9.375 -11.328 1 96.75 92 ARG A CA 1
ATOM 716 C C . ARG A 1 92 ? -6.602 -10.188 -11.648 1 96.75 92 ARG A C 1
ATOM 718 O O . ARG A 1 92 ? -7.469 -9.742 -12.406 1 96.75 92 ARG A O 1
ATOM 725 N N . GLN A 1 93 ? -6.648 -11.391 -11.195 1 97.31 93 GLN A N 1
ATOM 726 C CA . GLN A 1 93 ? -7.797 -12.289 -11.18 1 97.31 93 GLN A CA 1
ATOM 727 C C . GLN A 1 93 ? -7.898 -13.023 -9.844 1 97.31 93 GLN A C 1
ATOM 729 O O . GLN A 1 93 ? -6.918 -13.109 -9.102 1 97.31 93 GLN A O 1
ATOM 734 N N . PRO A 1 94 ? -9.086 -13.5 -9.516 1 97.75 94 PRO A N 1
ATOM 735 C CA . PRO A 1 94 ? -9.156 -14.242 -8.25 1 97.75 94 PRO A CA 1
ATOM 736 C C . PRO A 1 94 ? -8.109 -15.352 -8.164 1 97.75 94 PRO A C 1
ATOM 738 O O . PRO A 1 94 ? -7.84 -16.031 -9.148 1 97.75 94 PRO A O 1
ATOM 741 N N . LEU A 1 95 ? -7.504 -15.484 -7.039 1 98.25 95 LEU A N 1
ATOM 742 C CA . LEU A 1 95 ? -6.449 -16.469 -6.805 1 98.25 95 LEU A CA 1
ATOM 743 C C . LEU A 1 95 ? -6.934 -17.875 -7.137 1 98.25 95 LEU A C 1
ATOM 745 O O . LEU A 1 95 ? -6.188 -18.672 -7.711 1 98.25 95 LEU A O 1
ATOM 749 N N . GLU A 1 96 ? -8.164 -18.172 -6.773 1 97.62 96 GLU A N 1
ATOM 750 C CA . GLU A 1 96 ? -8.75 -19.469 -7.09 1 97.62 96 GLU A CA 1
ATOM 751 C C . GLU A 1 96 ? -8.734 -19.734 -8.594 1 97.62 96 GLU A C 1
ATOM 753 O O . GLU A 1 96 ? -8.398 -20.844 -9.031 1 97.62 96 GLU A O 1
ATOM 758 N N . GLN A 1 97 ? -9.047 -18.766 -9.312 1 97.88 97 GLN A N 1
ATOM 759 C CA . GLN A 1 97 ? -9.062 -18.891 -10.766 1 97.88 97 GLN A CA 1
ATOM 760 C C . GLN A 1 97 ? -7.656 -19.078 -11.312 1 97.88 97 GLN A C 1
ATOM 762 O O . GLN A 1 97 ? -7.453 -19.844 -12.266 1 97.88 97 GLN A O 1
ATOM 767 N N . MET A 1 98 ? -6.703 -18.406 -10.773 1 97.88 98 MET A N 1
ATOM 768 C CA . MET A 1 98 ? -5.309 -18.547 -11.188 1 97.88 98 MET A CA 1
ATOM 769 C C . MET A 1 98 ? -4.832 -19.984 -11.031 1 97.88 98 MET A C 1
ATOM 771 O O . MET A 1 98 ? -4.254 -20.547 -11.953 1 97.88 98 MET A O 1
ATOM 775 N N . VAL A 1 99 ? -5.121 -20.531 -9.898 1 98 99 VAL A N 1
ATOM 776 C CA . VAL A 1 99 ? -4.703 -21.906 -9.625 1 98 99 VAL A CA 1
ATOM 777 C C . VAL A 1 99 ? -5.402 -22.859 -10.586 1 98 99 VAL A C 1
ATOM 779 O O . VAL A 1 99 ? -4.773 -23.766 -11.148 1 98 99 VAL A O 1
ATOM 782 N N . GLN A 1 100 ? -6.707 -22.672 -10.781 1 97.81 100 GLN A N 1
ATOM 783 C CA . GLN A 1 100 ? -7.477 -23.516 -11.688 1 97.81 100 GLN A CA 1
ATOM 784 C C . GLN A 1 100 ? -6.906 -23.469 -13.102 1 97.81 100 GLN A C 1
ATOM 786 O O . GLN A 1 100 ? -6.734 -24.516 -13.734 1 97.81 100 GLN A O 1
ATOM 791 N N . GLU A 1 101 ? -6.602 -22.312 -13.539 1 97.69 101 GLU A N 1
ATOM 792 C CA . GLU A 1 101 ? -6.094 -22.141 -14.898 1 97.69 101 GLU A CA 1
ATOM 793 C C . GLU A 1 101 ? -4.727 -22.812 -15.062 1 97.69 101 GLU A C 1
ATOM 795 O O . GLU A 1 101 ? -4.48 -23.5 -16.047 1 97.69 101 GLU A O 1
ATOM 800 N N . HIS A 1 102 ? -3.898 -22.609 -14.094 1 97.31 102 HIS A N 1
ATOM 801 C CA . HIS A 1 102 ? -2.574 -23.203 -14.188 1 97.31 102 HIS A CA 1
ATOM 802 C C . HIS A 1 102 ? -2.654 -24.734 -14.086 1 97.31 102 HIS A C 1
ATOM 804 O O . HIS A 1 102 ? -1.899 -25.438 -14.758 1 97.31 102 HIS A O 1
ATOM 810 N N . ALA A 1 103 ? -3.557 -25.219 -13.266 1 97.75 103 ALA A N 1
ATOM 811 C CA . ALA A 1 103 ? -3.742 -26.656 -13.133 1 97.75 103 ALA A CA 1
ATOM 812 C C . ALA A 1 103 ? -4.246 -27.266 -14.445 1 97.75 103 ALA A C 1
ATOM 814 O O . ALA A 1 103 ? -3.793 -28.344 -14.852 1 97.75 103 ALA A O 1
ATOM 815 N N . LEU A 1 104 ? -5.18 -26.562 -15.047 1 96.69 104 LEU A N 1
ATOM 816 C CA . LEU A 1 104 ? -5.699 -27.031 -16.328 1 96.69 104 LEU A CA 1
ATOM 817 C C . LEU A 1 104 ? -4.598 -27.078 -17.375 1 96.69 104 LEU A C 1
ATOM 819 O O . LEU A 1 104 ? -4.492 -28.047 -18.141 1 96.69 104 LEU A O 1
ATOM 823 N N . ASN A 1 105 ? -3.785 -26.047 -17.391 1 95.88 105 ASN A N 1
ATOM 824 C CA . ASN A 1 105 ? -2.678 -26 -18.344 1 95.88 105 ASN A CA 1
ATOM 825 C C . ASN A 1 105 ? -1.674 -27.125 -18.078 1 95.88 105 ASN A C 1
ATOM 827 O O . ASN A 1 105 ? -1.218 -27.781 -19.016 1 95.88 105 ASN A O 1
ATOM 831 N N . ALA A 1 106 ? -1.351 -27.359 -16.891 1 95.94 106 ALA A N 1
ATOM 832 C CA . ALA A 1 106 ? -0.421 -28.422 -16.516 1 95.94 106 ALA A CA 1
ATOM 833 C C . ALA A 1 106 ? -0.993 -29.797 -16.859 1 95.94 106 ALA A C 1
ATOM 835 O O . ALA A 1 106 ? -0.284 -30.656 -17.391 1 95.94 106 ALA A O 1
ATOM 836 N N . ALA A 1 107 ? -2.271 -29.984 -16.547 1 95.75 107 ALA A N 1
ATOM 837 C CA . ALA A 1 107 ? -2.945 -31.234 -16.859 1 95.75 107 ALA A CA 1
ATOM 838 C C . ALA A 1 107 ? -2.963 -31.484 -18.359 1 95.75 107 ALA A C 1
ATOM 840 O O . ALA A 1 107 ? -2.723 -32.625 -18.812 1 95.75 107 ALA A O 1
ATOM 841 N N . ALA A 1 108 ? -3.225 -30.438 -19.094 1 93.38 108 ALA A N 1
ATOM 842 C CA . ALA A 1 108 ? -3.246 -30.547 -20.547 1 93.38 108 ALA A CA 1
ATOM 843 C C . ALA A 1 108 ? -1.879 -30.953 -21.094 1 93.38 108 ALA A C 1
ATOM 845 O O . ALA A 1 108 ? -1.786 -31.781 -22 1 93.38 108 ALA A O 1
ATOM 846 N N . ARG A 1 109 ? -0.837 -30.453 -20.547 1 92.31 109 ARG A N 1
ATOM 847 C CA . ARG A 1 109 ? 0.52 -30.797 -20.969 1 92.31 109 ARG A CA 1
ATOM 848 C C . ARG A 1 109 ? 0.856 -32.25 -20.641 1 92.31 109 ARG A C 1
ATOM 850 O O . ARG A 1 109 ? 1.502 -32.938 -21.438 1 92.31 109 ARG A O 1
ATOM 857 N N . LYS A 1 110 ? 0.4 -32.688 -19.516 1 92.5 110 LYS A N 1
ATOM 858 C CA . LYS A 1 110 ? 0.699 -34.031 -19.062 1 92.5 110 LYS A CA 1
ATOM 859 C C . LYS A 1 110 ? -0.069 -35.094 -19.859 1 92.5 110 LYS A C 1
ATOM 861 O O . LYS A 1 110 ? 0.409 -36.188 -20.062 1 92.5 110 LYS A O 1
ATOM 866 N N . LEU A 1 111 ? -1.271 -34.719 -20.375 1 90.19 111 LEU A N 1
ATOM 867 C CA . LEU A 1 111 ? -2.133 -35.656 -21.062 1 90.19 111 LEU A CA 1
ATOM 868 C C . LEU A 1 111 ? -2.008 -35.5 -22.578 1 90.19 111 LEU A C 1
ATOM 870 O O . LEU A 1 111 ? -2.752 -36.156 -23.344 1 90.19 111 LEU A O 1
ATOM 874 N N . LYS A 1 112 ? -1.142 -34.531 -23.016 1 80.88 112 LYS A N 1
ATOM 875 C CA . LYS A 1 112 ? -0.944 -34.406 -24.453 1 80.88 112 LYS A CA 1
ATOM 876 C C . LYS A 1 112 ? -0.49 -35.719 -25.078 1 80.88 112 LYS A C 1
ATOM 878 O O . LYS A 1 112 ? 0.443 -36.344 -24.578 1 80.88 112 LYS A O 1
ATOM 883 N N . PRO A 1 113 ? -1.392 -36.188 -25.969 1 69.5 113 PRO A N 1
ATOM 884 C CA . PRO A 1 113 ? -0.978 -37.406 -26.625 1 69.5 113 PRO A CA 1
ATOM 885 C C . PRO A 1 113 ? 0.395 -37.312 -27.281 1 69.5 113 PRO A C 1
ATOM 887 O O . PRO A 1 113 ? 0.806 -36.219 -27.672 1 69.5 113 PRO A O 1
ATOM 890 N N . THR A 1 114 ? 1.357 -38.156 -27.094 1 60.66 114 THR A N 1
ATOM 891 C CA . THR A 1 114 ? 2.615 -38.188 -27.828 1 60.66 114 THR A CA 1
ATOM 892 C C . THR A 1 114 ? 2.367 -38.094 -29.344 1 60.66 114 THR A C 1
ATOM 894 O O . THR A 1 114 ? 1.295 -38.438 -29.828 1 60.66 114 THR A O 1
ATOM 897 N N . SER A 1 115 ? 2.859 -36.969 -30.078 1 55.25 115 SER A N 1
ATOM 898 C CA . SER A 1 115 ? 2.74 -36.625 -31.5 1 55.25 115 SER A CA 1
ATOM 899 C C . SER A 1 115 ? 2.383 -37.875 -32.312 1 55.25 115 SER A C 1
ATOM 901 O O . SER A 1 115 ? 1.676 -37.781 -33.312 1 55.25 115 SER A O 1
ATOM 903 N N . HIS A 1 116 ? 2.979 -38.969 -32.125 1 53.28 116 HIS A N 1
ATOM 904 C CA . HIS A 1 116 ? 2.828 -40 -33.156 1 53.28 116 HIS A CA 1
ATOM 905 C C . HIS A 1 116 ? 1.396 -40.531 -33.188 1 53.28 116 HIS A C 1
ATOM 907 O O . HIS A 1 116 ? 0.946 -41.031 -34.219 1 53.28 116 HIS A O 1
ATOM 913 N N . THR A 1 117 ? 0.795 -40.5 -32.156 1 51.81 117 THR A N 1
ATOM 914 C CA . THR A 1 117 ? -0.498 -41.188 -32.156 1 51.81 117 THR A CA 1
ATOM 915 C C . THR A 1 117 ? -1.617 -40.219 -32.5 1 51.81 117 THR A C 1
ATOM 917 O O . THR A 1 117 ? -2.783 -40.594 -32.594 1 51.81 117 THR A O 1
ATOM 920 N N . MET A 1 118 ? -1.268 -38.875 -32.656 1 51.66 118 MET A N 1
ATOM 921 C CA . MET A 1 118 ? -2.32 -37.875 -32.812 1 51.66 118 MET A CA 1
ATOM 922 C C . MET A 1 118 ? -2.9 -37.938 -34.219 1 51.66 118 MET A C 1
ATOM 924 O O . MET A 1 118 ? -3.84 -37.219 -34.562 1 51.66 118 MET A O 1
ATOM 928 N N . ALA A 1 119 ? -2.166 -38.469 -35.188 1 49.44 119 ALA A N 1
ATOM 929 C CA . ALA A 1 119 ? -2.652 -38.375 -36.562 1 49.44 119 ALA A CA 1
ATOM 930 C C . ALA A 1 119 ? -4.102 -38.812 -36.688 1 49.44 119 ALA A C 1
ATOM 932 O O . ALA A 1 119 ? -4.906 -38.219 -37.375 1 49.44 119 ALA A O 1
ATOM 933 N N . LEU A 1 120 ? -4.441 -40.031 -36.344 1 48.59 120 LEU A N 1
ATOM 934 C CA . LEU A 1 120 ? -5.68 -40.594 -36.875 1 48.59 120 LEU A CA 1
ATOM 935 C C . LEU A 1 120 ? -6.887 -40.094 -36.062 1 48.59 120 LEU A C 1
ATOM 937 O O . LEU A 1 120 ? -8.008 -40.094 -36.594 1 48.59 120 LEU A O 1
ATOM 941 N N . GLU A 1 121 ? -6.953 -40.25 -34.719 1 50.53 121 GLU A N 1
ATOM 942 C CA . GLU A 1 121 ? -8.227 -40.219 -34 1 50.53 121 GLU A CA 1
ATOM 943 C C . GLU A 1 121 ? -8.633 -38.781 -33.656 1 50.53 121 GLU A C 1
ATOM 945 O O . GLU A 1 121 ? -8.281 -38.281 -32.594 1 50.53 121 GLU A O 1
ATOM 950 N N . ALA A 1 122 ? -8.57 -37.938 -34.438 1 48.19 122 ALA A N 1
ATOM 951 C CA . ALA A 1 122 ? -8.852 -36.5 -34.406 1 48.19 122 ALA A CA 1
ATOM 952 C C . ALA A 1 122 ? -10.281 -36.25 -33.938 1 48.19 122 ALA A C 1
ATOM 954 O O . ALA A 1 122 ? -10.75 -35.094 -33.969 1 48.19 122 ALA A O 1
ATOM 955 N N . GLN A 1 123 ? -11.219 -37.25 -34.031 1 48.97 123 GLN A N 1
ATOM 956 C CA . GLN A 1 123 ? -12.617 -36.875 -34.062 1 48.97 123 GLN A CA 1
ATOM 957 C C . GLN A 1 123 ? -13.023 -36.25 -32.719 1 48.97 123 GLN A C 1
ATOM 959 O O . GLN A 1 123 ? -12.32 -36.406 -31.719 1 48.97 123 GLN A O 1
ATOM 964 N N . SER A 1 124 ? -14.453 -35.75 -32.594 1 53.06 124 SER A N 1
ATOM 965 C CA . SER A 1 124 ? -15.195 -34.906 -31.656 1 53.06 124 SER A CA 1
ATOM 966 C C . SER A 1 124 ? -15.102 -35.469 -30.234 1 53.06 124 SER A C 1
ATOM 968 O O . SER A 1 124 ? -14.805 -34.688 -29.312 1 53.06 124 SER A O 1
ATOM 970 N N . LEU A 1 125 ? -15.625 -36.75 -30 1 51 125 LEU A N 1
ATOM 971 C CA . LEU A 1 125 ? -15.766 -37.406 -28.703 1 51 125 LEU A CA 1
ATOM 972 C C . LEU A 1 125 ? -14.414 -37.469 -27.984 1 51 125 LEU A C 1
ATOM 974 O O . LEU A 1 125 ? -14.328 -37.219 -26.781 1 51 125 LEU A O 1
ATOM 978 N N . PRO A 1 126 ? -13.398 -37.656 -28.688 1 57.62 126 PRO A N 1
ATOM 979 C CA . PRO A 1 126 ? -12.062 -37.75 -28.109 1 57.62 126 PRO A CA 1
ATOM 980 C C . PRO A 1 126 ? -11.586 -36.438 -27.484 1 57.62 126 PRO A C 1
ATOM 982 O O . PRO A 1 126 ? -10.906 -36.469 -26.453 1 57.62 126 PRO A O 1
ATOM 985 N N . SER A 1 127 ? -12.359 -35.531 -28.188 1 71.56 127 SER A N 1
ATOM 986 C CA . SER A 1 127 ? -11.945 -34.25 -27.688 1 71.56 127 SER A CA 1
ATOM 987 C C . SER A 1 127 ? -12.594 -33.938 -26.344 1 71.56 127 SER A C 1
ATOM 989 O O . SER A 1 127 ? -11.93 -33.438 -25.438 1 71.56 127 SER A O 1
ATOM 991 N N . ARG A 1 128 ? -13.93 -34.438 -26.266 1 78.69 128 ARG A N 1
ATOM 992 C CA . ARG A 1 128 ? -14.641 -34.188 -25.016 1 78.69 128 ARG A CA 1
ATOM 993 C C . ARG A 1 128 ? -14.07 -35.031 -23.875 1 78.69 128 ARG A C 1
ATOM 995 O O . ARG A 1 128 ? -13.891 -34.531 -22.766 1 78.69 128 ARG A O 1
ATOM 1002 N N . MET A 1 129 ? -13.984 -36.281 -24.156 1 79.56 129 MET A N 1
ATOM 1003 C CA . MET A 1 129 ? -13.398 -37.156 -23.156 1 79.56 129 MET A CA 1
ATOM 1004 C C . MET A 1 129 ? -12.016 -36.688 -22.75 1 79.56 129 MET A C 1
ATOM 1006 O O . MET A 1 129 ? -11.656 -36.75 -21.562 1 79.56 129 MET A O 1
ATOM 1010 N N . HIS A 1 130 ? -11.328 -36.281 -23.797 1 87.62 130 HIS A N 1
ATOM 1011 C CA . HIS A 1 130 ? -10.008 -35.75 -23.516 1 87.62 130 HIS A CA 1
ATOM 1012 C C . HIS A 1 130 ? -10.094 -34.531 -22.609 1 87.62 130 HIS A C 1
ATOM 1014 O O . HIS A 1 130 ? -9.352 -34.406 -21.641 1 87.62 130 HIS A O 1
ATOM 1020 N N . GLN A 1 131 ? -11.109 -33.75 -22.812 1 90.88 131 GLN A N 1
ATOM 1021 C CA . GLN A 1 131 ? -11.32 -32.562 -22 1 90.88 131 GLN A CA 1
ATOM 1022 C C . GLN A 1 131 ? -11.727 -32.938 -20.578 1 90.88 131 GLN A C 1
ATOM 1024 O O . GLN A 1 131 ? -11.297 -32.281 -19.625 1 90.88 131 GLN A O 1
ATOM 1029 N N . GLU A 1 132 ? -12.539 -33.844 -20.469 1 94.06 132 GLU A N 1
ATOM 1030 C CA . GLU A 1 132 ? -12.961 -34.312 -19.141 1 94.06 132 GLU A CA 1
ATOM 1031 C C . GLU A 1 132 ? -11.789 -34.875 -18.344 1 94.06 132 GLU A C 1
ATOM 1033 O O . GLU A 1 132 ? -11.703 -34.656 -17.125 1 94.06 132 GLU A O 1
ATOM 1038 N N . GLN A 1 133 ? -10.969 -35.594 -19.031 1 94.94 133 GLN A N 1
ATOM 1039 C CA . GLN A 1 133 ? -9.781 -36.125 -18.375 1 94.94 133 GLN A CA 1
ATOM 1040 C C . GLN A 1 133 ? -8.867 -35 -17.891 1 94.94 133 GLN A C 1
ATOM 1042 O O . GLN A 1 133 ? -8.297 -35.094 -16.797 1 94.94 133 GLN A O 1
ATOM 1047 N N . ILE A 1 134 ? -8.727 -34 -18.625 1 95.44 134 ILE A N 1
ATOM 1048 C CA . ILE A 1 134 ? -7.91 -32.844 -18.266 1 95.44 134 ILE A CA 1
ATOM 1049 C C . ILE A 1 134 ? -8.492 -32.188 -17.016 1 95.44 134 ILE A C 1
ATOM 1051 O O . ILE A 1 134 ? -7.762 -31.906 -16.062 1 95.44 134 ILE A O 1
ATOM 1055 N N . GLN A 1 135 ? -9.797 -32.031 -16.984 1 97.19 135 GLN A N 1
ATOM 1056 C CA . GLN A 1 135 ? -10.461 -31.391 -15.836 1 97.19 135 GLN A CA 1
ATOM 1057 C C . GLN A 1 135 ? -10.289 -32.25 -14.578 1 97.19 135 GLN A C 1
ATOM 1059 O O . GLN A 1 135 ? -10.047 -31.703 -13.492 1 97.19 135 GLN A O 1
ATOM 1064 N N . ARG A 1 136 ? -10.438 -33.531 -14.789 1 97.25 136 ARG A N 1
ATOM 1065 C CA . ARG A 1 136 ? -10.305 -34.438 -13.664 1 97.25 136 ARG A CA 1
ATOM 1066 C C . ARG A 1 136 ? -8.883 -34.406 -13.102 1 97.25 136 ARG A C 1
ATOM 1068 O O . ARG A 1 136 ? -8.688 -34.312 -11.891 1 97.25 136 ARG A O 1
ATOM 1075 N N . LEU A 1 137 ? -7.93 -34.469 -14.039 1 96.88 137 LEU A N 1
ATOM 1076 C CA . LEU A 1 137 ? -6.535 -34.438 -13.609 1 96.88 137 LEU A CA 1
ATOM 1077 C C . LEU A 1 137 ? -6.211 -33.094 -12.922 1 96.88 137 LEU A C 1
ATOM 1079 O O . LEU A 1 137 ? -5.527 -33.094 -11.898 1 96.88 137 LEU A O 1
ATOM 1083 N N . ALA A 1 138 ? -6.664 -32.062 -13.422 1 97.81 138 ALA A N 1
ATOM 1084 C CA . ALA A 1 138 ? -6.453 -30.75 -12.828 1 97.81 138 ALA A CA 1
ATOM 1085 C C . ALA A 1 138 ? -7 -30.703 -11.406 1 97.81 138 ALA A C 1
ATOM 1087 O O . ALA A 1 138 ? -6.34 -30.188 -10.492 1 97.81 138 ALA A O 1
ATOM 1088 N N . ALA A 1 139 ? -8.203 -31.156 -11.227 1 97.69 139 ALA A N 1
ATOM 1089 C CA . ALA A 1 139 ? -8.836 -31.172 -9.914 1 97.69 139 ALA A CA 1
ATOM 1090 C C . ALA A 1 139 ? -8.023 -31.984 -8.914 1 97.69 139 ALA A C 1
ATOM 1092 O O . ALA A 1 139 ? -7.879 -31.609 -7.754 1 97.69 139 ALA A O 1
ATOM 1093 N N . GLU A 1 140 ? -7.504 -33.062 -9.367 1 97.62 140 GLU A N 1
ATOM 1094 C CA . GLU A 1 140 ? -6.668 -33.938 -8.531 1 97.62 140 GLU A CA 1
ATOM 1095 C C . GLU A 1 140 ? -5.379 -33.219 -8.133 1 97.62 140 GLU A C 1
ATOM 1097 O O . GLU A 1 140 ? -4.949 -33.281 -6.98 1 97.62 140 GLU A O 1
ATOM 1102 N N . MET A 1 141 ? -4.793 -32.594 -9.117 1 97.38 141 MET A N 1
ATOM 1103 C CA . MET A 1 141 ? -3.557 -31.859 -8.859 1 97.38 141 MET A CA 1
ATOM 1104 C C . MET A 1 141 ? -3.771 -30.781 -7.801 1 97.38 141 MET A C 1
ATOM 1106 O O . MET A 1 141 ? -2.943 -30.609 -6.906 1 97.38 141 MET A O 1
ATOM 1110 N N . ILE A 1 142 ? -4.848 -30.078 -7.875 1 96.88 142 ILE A N 1
ATOM 1111 C CA . ILE A 1 142 ? -5.172 -29.031 -6.918 1 96.88 142 ILE A CA 1
ATOM 1112 C C . ILE A 1 142 ? -5.406 -29.641 -5.535 1 96.88 142 ILE A C 1
ATOM 1114 O O . ILE A 1 142 ? -4.867 -29.156 -4.539 1 96.88 142 ILE A O 1
ATOM 1118 N N . ALA A 1 143 ? -6.168 -30.703 -5.438 1 95.75 143 ALA A N 1
ATOM 1119 C CA . ALA A 1 143 ? -6.516 -31.359 -4.18 1 95.75 143 ALA A CA 1
ATOM 1120 C C . ALA A 1 143 ? -5.266 -31.891 -3.475 1 95.75 143 ALA A C 1
ATOM 1122 O O . ALA A 1 143 ? -5.18 -31.859 -2.244 1 95.75 143 ALA A O 1
ATOM 1123 N N . LYS A 1 144 ? -4.289 -32.312 -4.223 1 95.56 144 LYS A N 1
ATOM 1124 C CA . LYS A 1 144 ? -3.066 -32.875 -3.668 1 95.56 144 LYS A CA 1
ATOM 1125 C C . LYS A 1 144 ? -2.037 -31.797 -3.359 1 95.56 144 LYS A C 1
ATOM 1127 O O . LYS A 1 144 ? -1 -32.062 -2.754 1 95.56 144 LYS A O 1
ATOM 1132 N N . GLY A 1 145 ? -2.387 -30.625 -3.775 1 95.75 145 GLY A N 1
ATOM 1133 C CA . GLY A 1 145 ? -1.433 -29.547 -3.592 1 95.75 145 GLY A CA 1
ATOM 1134 C C . GLY A 1 145 ? -0.194 -29.688 -4.457 1 95.75 145 GLY A C 1
ATOM 1135 O O . GLY A 1 145 ? 0.921 -29.422 -4 1 95.75 145 GLY A O 1
ATOM 1136 N N . ASP A 1 146 ? -0.39 -30.188 -5.66 1 95.44 146 ASP A N 1
ATOM 1137 C CA . ASP A 1 146 ? 0.708 -30.406 -6.598 1 95.44 146 ASP A CA 1
ATOM 1138 C C . ASP A 1 146 ? 1.265 -29.078 -7.109 1 95.44 146 ASP A C 1
ATOM 1140 O O . ASP A 1 146 ? 0.623 -28.391 -7.91 1 95.44 146 ASP A O 1
ATOM 1144 N N . ASN A 1 147 ? 2.445 -28.719 -6.723 1 95.75 147 ASN A N 1
ATOM 1145 C CA . ASN A 1 147 ? 3.012 -27.422 -7.07 1 95.75 147 ASN A CA 1
ATOM 1146 C C . ASN A 1 147 ? 3.559 -27.422 -8.492 1 95.75 147 ASN A C 1
ATOM 1148 O O . ASN A 1 147 ? 3.92 -26.359 -9.016 1 95.75 147 ASN A O 1
ATOM 1152 N N . THR A 1 148 ? 3.549 -28.578 -9.195 1 96.06 148 THR A N 1
ATOM 1153 C CA . THR A 1 148 ? 4.059 -28.641 -10.555 1 96.06 148 THR A CA 1
ATOM 1154 C C . THR A 1 148 ? 3.143 -27.891 -11.516 1 96.06 148 THR A C 1
ATOM 1156 O O . THR A 1 148 ? 3.514 -27.625 -12.664 1 96.06 148 THR A O 1
ATOM 1159 N N . ILE A 1 149 ? 1.974 -27.516 -11.031 1 96.62 149 ILE A N 1
ATOM 1160 C CA . ILE A 1 149 ? 1.085 -26.719 -11.867 1 96.62 149 ILE A CA 1
ATOM 1161 C C . ILE A 1 149 ? 1.772 -25.406 -12.25 1 96.62 149 ILE A C 1
ATOM 1163 O O . ILE A 1 149 ? 1.366 -24.734 -13.203 1 96.62 149 ILE A O 1
ATOM 1167 N N . TRP A 1 150 ? 2.893 -25.031 -11.492 1 96.62 150 TRP A N 1
ATOM 1168 C CA . TRP A 1 150 ? 3.568 -23.766 -11.727 1 96.62 150 TRP A CA 1
ATOM 1169 C C . TRP A 1 150 ? 4.844 -23.969 -12.539 1 96.62 150 TRP A C 1
ATOM 1171 O O . TRP A 1 150 ? 5.59 -23.016 -12.773 1 96.62 150 TRP A O 1
ATOM 1181 N N . GLU A 1 151 ? 5.105 -25.188 -12.938 1 92.44 151 GLU A N 1
ATOM 1182 C CA . GLU A 1 151 ? 6.277 -25.453 -13.766 1 92.44 151 GLU A CA 1
ATOM 1183 C C . GLU A 1 151 ? 6.047 -25.016 -15.203 1 92.44 151 GLU A C 1
ATOM 1185 O O . GLU A 1 151 ? 4.957 -25.203 -15.75 1 92.44 151 GLU A O 1
ATOM 1190 N N . VAL A 1 152 ? 6.918 -24.016 -15.617 1 74.31 152 VAL A N 1
ATOM 1191 C CA . VAL A 1 152 ? 6.84 -23.562 -17 1 74.31 152 VAL A CA 1
ATOM 1192 C C . VAL A 1 152 ? 7.691 -24.469 -17.891 1 74.31 152 VAL A C 1
ATOM 1194 O O . VAL A 1 152 ? 8.781 -24.906 -17.484 1 74.31 152 VAL A O 1
ATOM 1197 N N . GLU A 1 153 ? 7.121 -25.297 -18.781 1 61.53 153 GLU A N 1
ATOM 1198 C CA . GLU A 1 153 ? 7.906 -26.047 -19.75 1 61.53 153 GLU A CA 1
ATOM 1199 C C . GLU A 1 153 ? 8.586 -25.109 -20.75 1 61.53 153 GLU A C 1
ATOM 1201 O O . GLU A 1 153 ? 8.086 -24.016 -21.016 1 61.53 153 GLU A O 1
ATOM 1206 N N . MET B 1 1 ? -0.03 25.828 -4.449 1 79.62 1 MET B N 1
ATOM 1207 C CA . MET B 1 1 ? -1.41 25.406 -4.652 1 79.62 1 MET B CA 1
ATOM 1208 C C . MET B 1 1 ? -2.387 26.375 -4.016 1 79.62 1 MET B C 1
ATOM 1210 O O . MET B 1 1 ? -2.186 26.812 -2.879 1 79.62 1 MET B O 1
ATOM 1214 N N . HIS B 1 2 ? -3.305 26.781 -4.824 1 89.69 2 HIS B N 1
ATOM 1215 C CA . HIS B 1 2 ? -4.309 27.703 -4.316 1 89.69 2 HIS B CA 1
ATOM 1216 C C . HIS B 1 2 ? -5.105 27.094 -3.172 1 89.69 2 HIS B C 1
ATOM 1218 O O . HIS B 1 2 ? -5.41 25.891 -3.199 1 89.69 2 HIS B O 1
ATOM 1224 N N . PRO B 1 3 ? -5.406 27.938 -2.148 1 90.88 3 PRO B N 1
ATOM 1225 C CA . PRO B 1 3 ? -6.098 27.391 -0.979 1 90.88 3 PRO B CA 1
ATOM 1226 C C . PRO B 1 3 ? -7.383 26.656 -1.346 1 90.88 3 PRO B C 1
ATOM 1228 O O . PRO B 1 3 ? -7.688 25.609 -0.766 1 90.88 3 PRO B O 1
ATOM 1231 N N . ASP B 1 4 ? -8.047 27.156 -2.264 1 92.56 4 ASP B N 1
ATOM 1232 C CA . ASP B 1 4 ? -9.289 26.516 -2.688 1 92.56 4 ASP B CA 1
ATOM 1233 C C . ASP B 1 4 ? -9.023 25.125 -3.248 1 92.56 4 ASP B C 1
ATOM 1235 O O . ASP B 1 4 ? -9.805 24.203 -3.033 1 92.56 4 ASP B O 1
ATOM 1239 N N . MET B 1 5 ? -7.973 25.078 -3.938 1 94.38 5 MET B N 1
ATOM 1240 C CA . MET B 1 5 ? -7.602 23.781 -4.512 1 94.38 5 MET B CA 1
ATOM 1241 C C . MET B 1 5 ? -7.207 22.797 -3.422 1 94.38 5 MET B C 1
ATOM 1243 O O . MET B 1 5 ? -7.48 21.594 -3.533 1 94.38 5 MET B O 1
ATOM 1247 N N . ARG B 1 6 ? -6.605 23.281 -2.389 1 95.5 6 ARG B N 1
ATOM 1248 C CA . ARG B 1 6 ? -6.246 22.438 -1.262 1 95.5 6 ARG B CA 1
ATOM 1249 C C . ARG B 1 6 ? -7.492 21.875 -0.58 1 95.5 6 ARG B C 1
ATOM 1251 O O . ARG B 1 6 ? -7.535 20.688 -0.225 1 95.5 6 ARG B O 1
ATOM 1258 N N . ILE B 1 7 ? -8.445 22.734 -0.415 1 94.75 7 ILE B N 1
ATOM 1259 C CA . ILE B 1 7 ? -9.68 22.344 0.255 1 94.75 7 ILE B CA 1
ATOM 1260 C C . ILE B 1 7 ? -10.375 21.25 -0.544 1 94.75 7 ILE B C 1
ATOM 1262 O O . ILE B 1 7 ? -10.781 20.234 0.017 1 94.75 7 ILE B O 1
ATOM 1266 N N . LEU B 1 8 ? -10.43 21.391 -1.832 1 95.88 8 LEU B N 1
ATOM 1267 C CA . LEU B 1 8 ? -11.055 20.391 -2.697 1 95.88 8 LEU B CA 1
ATOM 1268 C C . LEU B 1 8 ? -10.266 19.094 -2.68 1 95.88 8 LEU B C 1
ATOM 1270 O O . LEU B 1 8 ? -10.852 18 -2.643 1 95.88 8 LEU B O 1
ATOM 1274 N N . GLY B 1 9 ? -8.984 19.25 -2.715 1 95.81 9 GLY B N 1
ATOM 1275 C CA . GLY B 1 9 ? -8.125 18.078 -2.686 1 95.81 9 GLY B CA 1
ATOM 1276 C C . GLY B 1 9 ? -8.266 17.266 -1.408 1 95.81 9 GLY B C 1
ATOM 1277 O O . GLY B 1 9 ? -8.305 16.031 -1.447 1 95.81 9 GLY B O 1
ATOM 1278 N N . ARG B 1 10 ? -8.391 17.969 -0.302 1 96.56 10 ARG B N 1
ATOM 1279 C CA . ARG B 1 10 ? -8.57 17.297 0.983 1 96.56 10 ARG B CA 1
ATOM 1280 C C . ARG B 1 10 ? -9.875 16.516 1.02 1 96.56 10 ARG B C 1
ATOM 1282 O O . ARG B 1 10 ? -9.906 15.359 1.445 1 96.56 10 ARG B O 1
ATOM 1289 N N . SER B 1 11 ? -10.875 17.219 0.625 1 97 11 SER B N 1
ATOM 1290 C CA . SER B 1 11 ? -12.188 16.578 0.616 1 97 11 SER B CA 1
ATOM 1291 C C . SER B 1 11 ? -12.203 15.352 -0.292 1 97 11 SER B C 1
ATOM 1293 O O . SER B 1 11 ? -12.75 14.312 0.069 1 97 11 SER B O 1
ATOM 1295 N N . ALA B 1 12 ? -11.594 15.43 -1.443 1 96.31 12 ALA B N 1
ATOM 1296 C CA . ALA B 1 12 ? -11.531 14.328 -2.404 1 96.31 12 ALA B CA 1
ATOM 1297 C C . ALA B 1 12 ? -10.758 13.141 -1.835 1 96.31 12 ALA B C 1
ATOM 1299 O O . ALA B 1 12 ? -11.211 12 -1.939 1 96.31 12 ALA B O 1
ATOM 1300 N N . LEU B 1 13 ? -9.648 13.438 -1.237 1 96.38 13 LEU B N 1
ATOM 1301 C CA . LEU B 1 13 ? -8.844 12.359 -0.676 1 96.38 13 LEU B CA 1
ATOM 1302 C C . LEU B 1 13 ? -9.539 11.727 0.527 1 96.38 13 LEU B C 1
ATOM 1304 O O . LEU B 1 13 ? -9.492 10.508 0.705 1 96.38 13 LEU B O 1
ATOM 1308 N N . ASP B 1 14 ? -10.133 12.562 1.343 1 97.12 14 ASP B N 1
ATOM 1309 C CA . ASP B 1 14 ? -10.898 12.047 2.473 1 97.12 14 ASP B CA 1
ATOM 1310 C C . ASP B 1 14 ? -11.984 11.086 2.004 1 97.12 14 ASP B C 1
ATOM 1312 O O . ASP B 1 14 ? -12.148 10 2.568 1 97.12 14 ASP B O 1
ATOM 1316 N N . ARG B 1 15 ? -12.703 11.453 1.005 1 95.56 15 ARG B N 1
ATOM 1317 C CA . ARG B 1 15 ? -13.766 10.617 0.471 1 95.56 15 ARG B CA 1
ATOM 1318 C C . ARG B 1 15 ? -13.211 9.32 -0.109 1 95.56 15 ARG B C 1
ATOM 1320 O O . ARG B 1 15 ? -13.742 8.242 0.151 1 95.56 15 ARG B O 1
ATOM 1327 N N . ARG B 1 16 ? -12.172 9.453 -0.836 1 93.94 16 ARG B N 1
ATOM 1328 C CA . ARG B 1 16 ? -11.562 8.336 -1.536 1 93.94 16 ARG B CA 1
ATOM 1329 C C . ARG B 1 16 ? -11.039 7.293 -0.551 1 93.94 16 ARG B C 1
ATOM 1331 O O . ARG B 1 16 ? -11.148 6.09 -0.791 1 93.94 16 ARG B O 1
ATOM 1338 N N . LEU B 1 17 ? -10.531 7.738 0.577 1 93.31 17 LEU B N 1
ATOM 1339 C CA . LEU B 1 17 ? -9.828 6.848 1.493 1 93.31 17 LEU B CA 1
ATOM 1340 C C . LEU B 1 17 ? -10.703 6.496 2.689 1 93.31 17 LEU B C 1
ATOM 1342 O O . LEU B 1 17 ? -10.289 5.734 3.568 1 93.31 17 LEU B O 1
ATOM 1346 N N . GLN B 1 18 ? -11.891 7.027 2.678 1 89.94 18 GLN B N 1
ATOM 1347 C CA . GLN B 1 18 ? -12.781 6.879 3.822 1 89.94 18 GLN B CA 1
ATOM 1348 C C . GLN B 1 18 ? -13.141 5.414 4.055 1 89.94 18 GLN B C 1
ATOM 1350 O O . GLN B 1 18 ? -13.25 4.969 5.199 1 89.94 18 GLN B O 1
ATOM 1355 N N . ALA B 1 19 ? -13.234 4.645 3.039 1 86.62 19 ALA B N 1
ATOM 1356 C CA . ALA B 1 19 ? -13.734 3.275 3.16 1 86.62 19 ALA B CA 1
ATOM 1357 C C . ALA B 1 19 ? -12.578 2.281 3.26 1 86.62 19 ALA B C 1
ATOM 1359 O O . ALA B 1 19 ? -12.805 1.069 3.311 1 86.62 19 ALA B O 1
ATOM 1360 N N . VAL B 1 20 ? -11.391 2.863 3.314 1 90.75 20 VAL B N 1
ATOM 1361 C CA . VAL B 1 20 ? -10.266 1.94 3.381 1 90.75 20 VAL B CA 1
ATOM 1362 C C . VAL B 1 20 ? -10.156 1.35 4.785 1 90.75 20 VAL B C 1
ATOM 1364 O O . VAL B 1 20 ? -10.039 2.086 5.766 1 90.75 20 VAL B O 1
ATOM 1367 N N . ASP B 1 21 ? -10.32 0.044 4.844 1 89.56 21 ASP B N 1
ATOM 1368 C CA . ASP B 1 21 ? -10.094 -0.696 6.078 1 89.56 21 ASP B CA 1
ATOM 1369 C C . ASP B 1 21 ? -8.617 -1.078 6.23 1 89.56 21 ASP B C 1
ATOM 1371 O O . ASP B 1 21 ? -8.164 -2.057 5.633 1 89.56 21 ASP B O 1
ATOM 1375 N N . VAL B 1 22 ? -7.883 -0.367 7.094 1 90.62 22 VAL B N 1
ATOM 1376 C CA . VAL B 1 22 ? -6.441 -0.523 7.258 1 90.62 22 VAL B CA 1
ATOM 1377 C C . VAL B 1 22 ? -6.121 -1.959 7.664 1 90.62 22 VAL B C 1
ATOM 1379 O O . VAL B 1 22 ? -5.121 -2.527 7.223 1 90.62 22 VAL B O 1
ATOM 1382 N N . ASP B 1 23 ? -6.922 -2.605 8.43 1 88.69 23 ASP B N 1
ATOM 1383 C CA . ASP B 1 23 ? -6.668 -3.947 8.945 1 88.69 23 ASP B CA 1
ATOM 1384 C C . ASP B 1 23 ? -6.762 -4.988 7.828 1 88.69 23 ASP B C 1
ATOM 1386 O O . ASP B 1 23 ? -6.152 -6.055 7.918 1 88.69 23 ASP B O 1
ATOM 1390 N N . ALA B 1 24 ? -7.512 -4.684 6.789 1 87.44 24 ALA B N 1
ATOM 1391 C CA . ALA B 1 24 ? -7.672 -5.594 5.656 1 87.44 24 ALA B CA 1
ATOM 1392 C C . ALA B 1 24 ? -6.367 -5.73 4.875 1 87.44 24 ALA B C 1
ATOM 1394 O O . ALA B 1 24 ? -6.199 -6.668 4.094 1 87.44 24 ALA B O 1
ATOM 1395 N N . PHE B 1 25 ? -5.422 -4.863 5.156 1 92.69 25 PHE B N 1
ATOM 1396 C CA . PHE B 1 25 ? -4.18 -4.828 4.398 1 92.69 25 PHE B CA 1
ATOM 1397 C C . PHE B 1 25 ? -3.045 -5.473 5.188 1 92.69 25 PHE B C 1
ATOM 1399 O O . PHE B 1 25 ? -1.911 -5.547 4.707 1 92.69 25 PHE B O 1
ATOM 1406 N N . LYS B 1 26 ? -3.391 -5.922 6.301 1 90.06 26 LYS B N 1
ATOM 1407 C CA . LYS B 1 26 ? -2.381 -6.535 7.156 1 90.06 26 LYS B CA 1
ATOM 1408 C C . LYS B 1 26 ? -2.316 -8.047 6.938 1 90.06 26 LYS B C 1
ATOM 1410 O O . LYS B 1 26 ? -3.34 -8.727 6.988 1 90.06 26 LYS B O 1
ATOM 1415 N N . VAL B 1 27 ? -1.102 -8.531 6.637 1 89.94 27 VAL B N 1
ATOM 1416 C CA . VAL B 1 27 ? -0.868 -9.961 6.492 1 89.94 27 VAL B CA 1
ATOM 1417 C C . VAL B 1 27 ? 0.319 -10.383 7.359 1 89.94 27 VAL B C 1
ATOM 1419 O O . VAL B 1 27 ? 1.22 -9.578 7.617 1 89.94 27 VAL B O 1
ATOM 1422 N N . PRO B 1 28 ? 0.287 -11.641 7.805 1 86 28 PRO B N 1
ATOM 1423 C CA . PRO B 1 28 ? 1.477 -12.117 8.516 1 86 28 PRO B CA 1
ATOM 1424 C C . PRO B 1 28 ? 2.705 -12.211 7.613 1 86 28 PRO B C 1
ATOM 1426 O O . PRO B 1 28 ? 2.611 -12.711 6.484 1 86 28 PRO B O 1
ATOM 1429 N N . GLY B 1 29 ? 3.734 -11.664 8.117 1 89.12 29 GLY B N 1
ATOM 1430 C CA . GLY B 1 29 ? 4.961 -11.711 7.344 1 89.12 29 GLY B CA 1
ATOM 1431 C C . GLY B 1 29 ? 4.984 -10.711 6.195 1 89.12 29 GLY B C 1
ATOM 1432 O O . GLY B 1 29 ? 4.992 -9.5 6.422 1 89.12 29 GLY B O 1
ATOM 1433 N N . SER B 1 30 ? 4.949 -11.266 4.969 1 96 30 SER B N 1
ATOM 1434 C CA . SER B 1 30 ? 4.988 -10.445 3.766 1 96 30 SER B CA 1
ATOM 1435 C C . SER B 1 30 ? 3.891 -10.836 2.783 1 96 30 SER B C 1
ATOM 1437 O O . SER B 1 30 ? 3.41 -11.977 2.807 1 96 30 SER B O 1
ATOM 1439 N N . TRP B 1 31 ? 3.4 -9.938 2.066 1 98.06 31 TRP B N 1
ATOM 1440 C CA . TRP B 1 31 ? 2.416 -10.211 1.025 1 98.06 31 TRP B CA 1
ATOM 1441 C C . TRP B 1 31 ? 2.973 -11.188 -0.006 1 98.06 31 TRP B C 1
ATOM 1443 O O . TRP B 1 31 ? 2.264 -12.086 -0.464 1 98.06 31 TRP B O 1
ATOM 1453 N N . ALA B 1 32 ? 4.242 -10.977 -0.373 1 98.31 32 ALA B N 1
ATOM 1454 C CA . ALA B 1 32 ? 4.867 -11.875 -1.335 1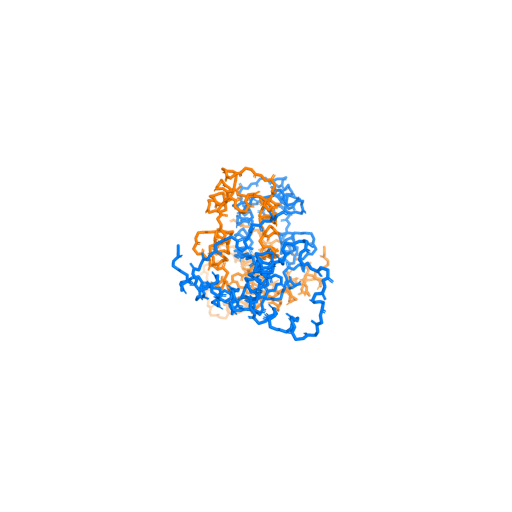 98.31 32 ALA B CA 1
ATOM 1455 C C . ALA B 1 32 ? 4.785 -13.328 -0.861 1 98.31 32 ALA B C 1
ATOM 1457 O O . ALA B 1 32 ? 4.355 -14.211 -1.609 1 98.31 32 ALA B O 1
ATOM 1458 N N . ARG B 1 33 ? 5.121 -13.539 0.369 1 97.38 33 ARG B N 1
ATOM 1459 C CA . ARG B 1 33 ? 5.082 -14.883 0.931 1 97.38 33 ARG B CA 1
ATOM 1460 C C . ARG B 1 33 ? 3.648 -15.391 1.052 1 97.38 33 ARG B C 1
ATOM 1462 O O . ARG B 1 33 ? 3.355 -16.531 0.714 1 97.38 33 ARG B O 1
ATOM 1469 N N . ALA B 1 34 ? 2.777 -14.539 1.571 1 97.25 34 ALA B N 1
ATOM 1470 C CA . ALA B 1 34 ? 1.383 -14.922 1.779 1 97.25 34 ALA B CA 1
ATOM 1471 C C . ALA B 1 34 ? 0.742 -15.391 0.476 1 97.25 34 ALA B C 1
ATOM 1473 O O . ALA B 1 34 ? 0.141 -16.469 0.424 1 97.25 34 ALA B O 1
ATOM 1474 N N . ILE B 1 35 ? 0.916 -14.594 -0.585 1 98 35 ILE B N 1
ATOM 1475 C CA . ILE B 1 35 ? 0.33 -14.93 -1.879 1 98 35 ILE B CA 1
ATOM 1476 C C . ILE B 1 35 ? 1.01 -16.172 -2.447 1 98 35 ILE B C 1
ATOM 1478 O O . ILE B 1 35 ? 0.34 -17.094 -2.922 1 98 35 ILE B O 1
ATOM 1482 N N . ARG B 1 36 ? 2.316 -16.188 -2.389 1 97.38 36 ARG B N 1
ATOM 1483 C CA . ARG B 1 36 ? 3.059 -17.344 -2.906 1 97.38 36 ARG B CA 1
ATOM 1484 C C . ARG B 1 36 ? 2.58 -18.641 -2.262 1 97.38 36 ARG B C 1
ATOM 1486 O O . ARG B 1 36 ? 2.328 -19.625 -2.957 1 97.38 36 ARG B O 1
ATOM 1493 N N . GLU B 1 37 ? 2.406 -18.562 -0.955 1 96.62 37 GLU B N 1
ATOM 1494 C CA . GLU B 1 37 ? 2.057 -19.766 -0.194 1 96.62 37 GLU B CA 1
ATOM 1495 C C . GLU B 1 37 ? 0.636 -20.219 -0.512 1 96.62 37 GLU B C 1
ATOM 1497 O O . GLU B 1 37 ? 0.388 -21.422 -0.686 1 96.62 37 GLU B O 1
ATOM 1502 N N . VAL B 1 38 ? -0.258 -19.328 -0.618 1 96.88 38 VAL B N 1
ATOM 1503 C CA . VAL B 1 38 ? -1.635 -19.734 -0.872 1 96.88 38 VAL B CA 1
ATOM 1504 C C . VAL B 1 38 ? -1.771 -20.234 -2.309 1 96.88 38 VAL B C 1
ATOM 1506 O O . VAL B 1 38 ? -2.672 -21.016 -2.619 1 96.88 38 VAL B O 1
ATOM 1509 N N . LEU B 1 39 ? -0.913 -19.797 -3.172 1 97.56 39 LEU B N 1
ATOM 1510 C CA . LEU B 1 39 ? -0.886 -20.297 -4.543 1 97.56 39 LEU B CA 1
ATOM 1511 C C . LEU B 1 39 ? -0.215 -21.656 -4.613 1 97.56 39 LEU B C 1
ATOM 1513 O O . LEU B 1 39 ? -0.338 -22.375 -5.617 1 97.56 39 LEU B O 1
ATOM 1517 N N . GLY B 1 40 ? 0.534 -21.984 -3.586 1 96.88 40 GLY B N 1
ATOM 1518 C CA . GLY B 1 40 ? 1.269 -23.234 -3.562 1 96.88 40 GLY B CA 1
ATOM 1519 C C . GLY B 1 40 ? 2.576 -23.172 -4.328 1 96.88 40 GLY B C 1
ATOM 1520 O O . GLY B 1 40 ? 3.107 -24.203 -4.742 1 96.88 40 GLY B O 1
ATOM 1521 N N . MET B 1 41 ? 3.07 -22.031 -4.523 1 96.44 41 MET B N 1
ATOM 1522 C CA . MET B 1 41 ? 4.328 -21.828 -5.238 1 96.44 41 MET B CA 1
ATOM 1523 C C . MET B 1 41 ? 5.52 -21.969 -4.293 1 96.44 41 MET B C 1
ATOM 1525 O O . MET B 1 41 ? 5.477 -21.484 -3.16 1 96.44 41 MET B O 1
ATOM 1529 N N . THR B 1 42 ? 6.523 -22.641 -4.801 1 96.75 42 THR B N 1
ATOM 1530 C CA . THR B 1 42 ? 7.773 -22.688 -4.051 1 96.75 42 THR B CA 1
ATOM 1531 C C . THR B 1 42 ? 8.609 -21.438 -4.316 1 96.75 42 THR B C 1
ATOM 1533 O O . THR B 1 42 ? 8.336 -20.688 -5.258 1 96.75 42 THR B O 1
ATOM 1536 N N . THR B 1 43 ? 9.609 -21.234 -3.41 1 97.44 43 THR B N 1
ATOM 1537 C CA . THR B 1 43 ? 10.523 -20.125 -3.646 1 97.44 43 THR B CA 1
ATOM 1538 C C . THR B 1 43 ? 11.289 -20.328 -4.953 1 97.44 43 THR B C 1
ATOM 1540 O O . THR B 1 43 ? 11.617 -19.359 -5.641 1 97.44 43 THR B O 1
ATOM 1543 N N . ARG B 1 44 ? 11.5 -21.531 -5.355 1 97.25 44 ARG B N 1
ATOM 1544 C CA . ARG B 1 44 ? 12.18 -21.844 -6.613 1 97.25 44 ARG B CA 1
ATOM 1545 C C . ARG B 1 44 ? 11.328 -21.422 -7.809 1 97.25 44 ARG B C 1
ATOM 1547 O O . ARG B 1 44 ? 11.828 -20.812 -8.75 1 97.25 44 ARG B O 1
ATOM 1554 N N . GLN B 1 45 ? 10.094 -21.766 -7.75 1 97.19 45 GLN B N 1
ATOM 1555 C CA . GLN B 1 45 ? 9.18 -21.422 -8.836 1 97.19 45 GLN B CA 1
ATOM 1556 C C . GLN B 1 45 ? 9 -19.906 -8.945 1 97.19 45 GLN B C 1
ATOM 1558 O O . GLN B 1 45 ? 8.945 -19.375 -10.055 1 97.19 45 GLN B O 1
ATOM 1563 N N . MET B 1 46 ? 8.922 -19.266 -7.832 1 97.19 46 MET B N 1
ATOM 1564 C CA . MET B 1 46 ? 8.852 -17.797 -7.859 1 97.19 46 MET B CA 1
ATOM 1565 C C . MET B 1 46 ? 10.133 -17.203 -8.422 1 97.19 46 MET B C 1
ATOM 1567 O O . MET B 1 46 ? 10.086 -16.234 -9.18 1 97.19 46 MET B O 1
ATOM 1571 N N . ALA B 1 47 ? 11.227 -17.734 -8.055 1 97.88 47 ALA B N 1
ATOM 1572 C CA . ALA B 1 47 ? 12.523 -17.281 -8.555 1 97.88 47 ALA B CA 1
ATOM 1573 C C . ALA B 1 47 ? 12.586 -17.375 -10.078 1 97.88 47 ALA B C 1
ATOM 1575 O O . ALA B 1 47 ? 13.07 -16.453 -10.742 1 97.88 47 ALA B O 1
ATOM 1576 N N . GLN B 1 48 ? 12.062 -18.422 -10.617 1 97.06 48 GLN B N 1
ATOM 1577 C CA . GLN B 1 48 ? 12.008 -18.609 -12.07 1 97.06 48 GLN B CA 1
ATOM 1578 C C . GLN B 1 48 ? 11.148 -17.531 -12.719 1 97.06 48 GLN B C 1
ATOM 1580 O O . GLN B 1 48 ? 11.531 -16.953 -13.742 1 97.06 48 GLN B O 1
ATOM 1585 N N . ARG B 1 49 ? 10.062 -17.203 -12.117 1 96.38 49 ARG B N 1
ATOM 1586 C CA . ARG B 1 49 ? 9.156 -16.188 -12.648 1 96.38 49 ARG B CA 1
ATOM 1587 C C . ARG B 1 49 ? 9.781 -14.797 -12.586 1 96.38 49 ARG B C 1
ATOM 1589 O O . ARG B 1 49 ? 9.531 -13.953 -13.445 1 96.38 49 ARG B O 1
ATOM 1596 N N . LEU B 1 50 ? 10.586 -14.578 -11.57 1 97.12 50 LEU B N 1
ATOM 1597 C CA . LEU B 1 50 ? 11.234 -13.289 -11.359 1 97.12 50 LEU B CA 1
ATOM 1598 C C . LEU B 1 50 ? 12.508 -13.188 -12.188 1 97.12 50 LEU B C 1
ATOM 1600 O O . LEU B 1 50 ? 13.039 -12.094 -12.391 1 97.12 50 LEU B O 1
ATOM 1604 N N . GLY B 1 51 ? 13.008 -14.32 -12.641 1 96.88 51 GLY B N 1
ATOM 1605 C CA . GLY B 1 51 ? 14.281 -14.352 -13.344 1 96.88 51 GLY B CA 1
ATOM 1606 C C . GLY B 1 51 ? 15.469 -14.109 -12.438 1 96.88 51 GLY B C 1
ATOM 1607 O O . GLY B 1 51 ? 16.422 -13.414 -12.812 1 96.88 51 GLY B O 1
ATOM 1608 N N . VAL B 1 52 ? 15.359 -14.539 -11.211 1 97.62 52 VAL B N 1
ATOM 1609 C CA . VAL B 1 52 ? 16.438 -14.398 -10.242 1 97.62 52 VAL B CA 1
ATOM 1610 C C . VAL B 1 52 ? 16.734 -15.742 -9.594 1 97.62 52 VAL B C 1
ATOM 1612 O O . VAL B 1 52 ? 16.078 -16.75 -9.891 1 97.62 52 VAL B O 1
ATOM 1615 N N . SER B 1 53 ? 17.75 -15.766 -8.75 1 98.06 53 SER B N 1
ATOM 1616 C CA . SER B 1 53 ? 18.078 -16.984 -8.008 1 98.06 53 SER B CA 1
ATOM 1617 C C . SER B 1 53 ? 17.125 -17.188 -6.84 1 98.06 53 SER B C 1
ATOM 1619 O O . SER B 1 53 ? 16.531 -16.234 -6.348 1 98.06 53 SER B O 1
ATOM 1621 N N . GLN B 1 54 ? 16.969 -18.453 -6.418 1 97.94 54 GLN B N 1
ATOM 1622 C CA . GLN B 1 54 ? 16.109 -18.797 -5.297 1 97.94 54 GLN B CA 1
ATOM 1623 C C . GLN B 1 54 ? 16.516 -18.031 -4.039 1 97.94 54 GLN B C 1
ATOM 1625 O O . GLN B 1 54 ? 15.656 -17.484 -3.344 1 97.94 54 GLN B O 1
ATOM 1630 N N . PRO B 1 55 ? 17.828 -17.875 -3.736 1 98.44 55 PRO B N 1
ATOM 1631 C CA . PRO B 1 55 ? 18.203 -17.109 -2.547 1 98.44 55 PRO B CA 1
ATOM 1632 C C . PRO B 1 55 ? 17.75 -15.648 -2.615 1 98.44 55 PRO B C 1
ATOM 1634 O O . PRO B 1 55 ? 17.438 -15.047 -1.586 1 98.44 55 PRO B O 1
ATOM 1637 N N . ARG B 1 56 ? 17.672 -15.148 -3.785 1 98.19 56 ARG B N 1
ATOM 1638 C CA . ARG B 1 56 ? 17.234 -13.766 -3.953 1 98.19 56 ARG B CA 1
ATOM 1639 C C . ARG B 1 56 ? 15.766 -13.609 -3.586 1 98.19 56 ARG B C 1
ATOM 1641 O O . ARG B 1 56 ? 15.367 -12.578 -3.037 1 98.19 56 ARG B O 1
ATOM 1648 N N . VAL B 1 57 ? 14.969 -14.594 -3.9 1 98.19 57 VAL B N 1
ATOM 1649 C CA . VAL B 1 57 ? 13.555 -14.555 -3.535 1 98.19 57 VAL B CA 1
ATOM 1650 C C . VAL B 1 57 ? 13.414 -14.617 -2.016 1 98.19 57 VAL B C 1
ATOM 1652 O O . VAL B 1 57 ? 12.633 -13.867 -1.431 1 98.19 57 VAL B O 1
ATOM 1655 N N . VAL B 1 58 ? 14.141 -15.469 -1.425 1 98.06 58 VAL B N 1
ATOM 1656 C CA . VAL B 1 58 ? 14.117 -15.594 0.029 1 98.06 58 VAL B CA 1
ATOM 1657 C C . VAL B 1 58 ? 14.516 -14.266 0.669 1 98.06 58 VAL B C 1
ATOM 1659 O O . VAL B 1 58 ? 13.852 -13.789 1.592 1 98.06 58 VAL B O 1
ATOM 1662 N N . ALA B 1 59 ? 15.539 -13.641 0.112 1 98.25 59 ALA B N 1
ATOM 1663 C CA . ALA B 1 59 ? 16 -12.344 0.601 1 98.25 59 ALA B CA 1
ATOM 1664 C C . ALA B 1 59 ? 14.945 -11.266 0.395 1 98.25 59 ALA B C 1
ATOM 1666 O O . ALA B 1 59 ? 14.766 -10.391 1.242 1 98.25 59 ALA B O 1
ATOM 1667 N N . MET B 1 60 ? 14.266 -11.359 -0.676 1 98.06 60 MET B N 1
ATOM 1668 C CA . MET B 1 60 ? 13.227 -10.391 -1.009 1 98.06 60 MET B CA 1
ATOM 1669 C C . MET B 1 60 ? 12.07 -10.477 -0.02 1 98.06 60 MET B C 1
ATOM 1671 O O . MET B 1 60 ? 11.578 -9.445 0.452 1 98.06 60 MET B O 1
ATOM 1675 N N . GLU B 1 61 ? 11.625 -11.727 0.255 1 97.94 61 GLU B N 1
ATOM 1676 C CA . GLU B 1 61 ? 10.547 -11.906 1.223 1 97.94 61 GLU B CA 1
ATOM 1677 C C . GLU B 1 61 ? 10.961 -11.41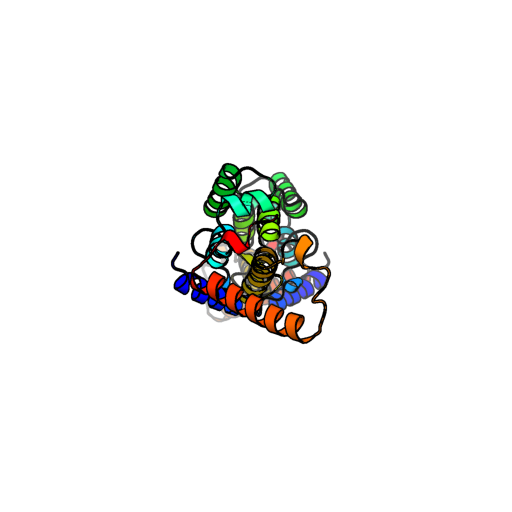4 2.607 1 97.94 61 GLU B C 1
ATOM 1679 O O . GLU B 1 61 ? 10.164 -10.789 3.311 1 97.94 61 GLU B O 1
ATOM 168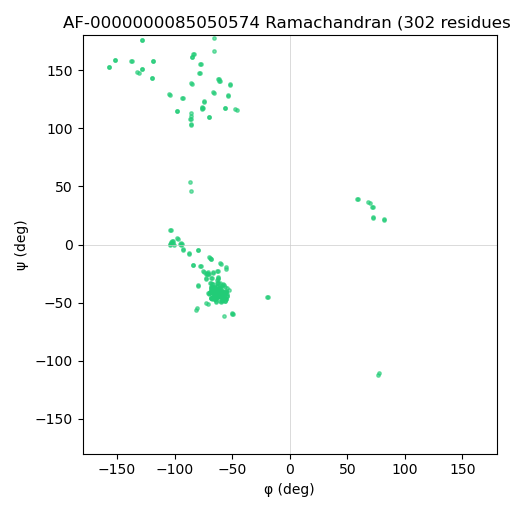4 N N . LYS B 1 62 ? 12.18 -11.656 3.012 1 98.12 62 LYS B N 1
ATOM 1685 C CA . LYS B 1 62 ? 12.695 -11.172 4.289 1 98.12 62 LYS B CA 1
ATOM 1686 C C . LYS B 1 62 ? 12.797 -9.648 4.301 1 98.12 62 LYS B C 1
ATOM 1688 O O . LYS B 1 62 ? 12.484 -9.016 5.312 1 98.12 62 LYS B O 1
ATOM 1693 N N . ALA B 1 63 ? 13.242 -9.016 3.188 1 98.44 63 ALA B N 1
ATOM 1694 C CA . ALA B 1 63 ? 13.352 -7.562 3.061 1 98.44 63 ALA B CA 1
ATOM 1695 C C . ALA B 1 63 ? 11.984 -6.895 3.217 1 98.44 63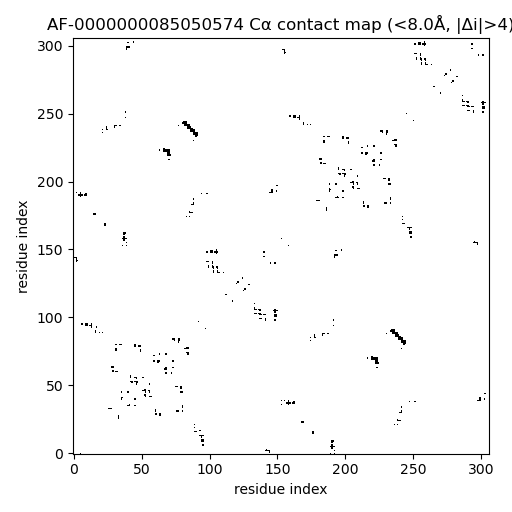 ALA B C 1
ATOM 1697 O O . ALA B 1 63 ? 11.883 -5.801 3.775 1 98.44 63 ALA B O 1
ATOM 1698 N N . GLU B 1 64 ? 11 -7.535 2.697 1 98.38 64 GLU B N 1
ATOM 1699 C CA . GLU B 1 64 ? 9.648 -7.008 2.893 1 98.38 64 GLU B CA 1
ATOM 1700 C C . GLU B 1 64 ? 9.242 -7.055 4.363 1 98.38 64 GLU B C 1
ATOM 1702 O O . GLU B 1 64 ? 8.688 -6.09 4.891 1 98.38 64 GLU B O 1
ATOM 1707 N N . GLU B 1 65 ? 9.562 -8.156 4.984 1 97.12 65 GLU B N 1
ATOM 1708 C CA . GLU B 1 65 ? 9.227 -8.328 6.391 1 97.12 65 GLU B CA 1
ATOM 1709 C C . GLU B 1 65 ? 9.922 -7.289 7.262 1 97.12 65 GLU B C 1
ATOM 1711 O O . GLU B 1 65 ? 9.32 -6.762 8.203 1 97.12 65 GLU B O 1
ATOM 1716 N N . ASN B 1 66 ? 11.148 -7.027 6.926 1 97.25 66 ASN B N 1
ATOM 1717 C CA . ASN B 1 66 ? 11.906 -6.078 7.738 1 97.25 66 ASN B CA 1
ATOM 1718 C C . ASN B 1 66 ? 11.812 -4.66 7.172 1 97.25 66 ASN B C 1
ATOM 1720 O O . ASN B 1 66 ? 12.516 -3.76 7.633 1 97.25 66 ASN B O 1
ATOM 1724 N N . LYS B 1 67 ? 11.094 -4.469 6.102 1 97.69 67 LYS B N 1
ATOM 1725 C CA . LYS B 1 67 ? 10.727 -3.189 5.5 1 97.69 67 LYS B CA 1
ATOM 1726 C C . LYS B 1 67 ? 11.922 -2.539 4.82 1 97.69 67 LYS B C 1
ATOM 1728 O O . LYS B 1 67 ? 11.969 -1.317 4.656 1 97.69 67 LYS B O 1
ATOM 1733 N N . SER B 1 68 ? 12.875 -3.336 4.469 1 98.25 68 SER B N 1
ATOM 1734 C CA . SER B 1 68 ? 14.055 -2.791 3.801 1 98.25 68 SER B CA 1
ATOM 1735 C C . SER B 1 68 ? 13.922 -2.887 2.285 1 98.25 68 SER B C 1
ATOM 1737 O O . SER B 1 68 ? 14.75 -2.348 1.55 1 98.25 68 SER B O 1
ATOM 1739 N N . ILE B 1 69 ? 12.852 -3.412 1.766 1 98.44 69 ILE B N 1
ATOM 1740 C CA . ILE B 1 69 ? 12.625 -3.582 0.333 1 98.44 69 ILE B CA 1
ATOM 1741 C C . ILE B 1 69 ? 12.219 -2.25 -0.287 1 98.44 69 ILE B C 1
ATOM 1743 O O . ILE B 1 69 ? 11.523 -1.448 0.347 1 98.44 69 ILE B O 1
ATOM 1747 N N . THR B 1 70 ? 12.617 -2.068 -1.516 1 98.5 70 THR B N 1
ATOM 1748 C CA . THR B 1 70 ? 12.211 -0.869 -2.242 1 98.5 70 THR B CA 1
ATOM 1749 C C . THR B 1 70 ? 10.844 -1.06 -2.885 1 98.5 70 THR B C 1
ATOM 1751 O O . THR B 1 70 ? 10.391 -2.191 -3.08 1 98.5 70 THR B O 1
ATOM 1754 N N . LEU B 1 71 ? 10.258 0.042 -3.219 1 98.19 71 LEU B N 1
ATOM 1755 C CA . LEU B 1 71 ? 8.977 0.007 -3.918 1 98.19 71 LEU B CA 1
ATOM 1756 C C . LEU B 1 71 ? 9.109 -0.709 -5.258 1 98.19 71 LEU B C 1
ATOM 1758 O O . LEU B 1 71 ? 8.219 -1.471 -5.648 1 98.19 71 LEU B O 1
ATOM 1762 N N . GLU B 1 72 ? 10.148 -0.465 -5.934 1 98.19 72 GLU B N 1
ATOM 1763 C CA . GLU B 1 72 ? 10.391 -1.11 -7.223 1 98.19 72 GLU B CA 1
ATOM 1764 C C . GLU B 1 72 ? 10.453 -2.627 -7.074 1 98.19 72 GLU B C 1
ATOM 1766 O O . GLU B 1 72 ? 9.82 -3.357 -7.844 1 98.19 72 GLU B O 1
ATOM 1771 N N . SER B 1 73 ? 11.219 -3.105 -6.129 1 98.31 73 SER B N 1
ATOM 1772 C CA . SER B 1 73 ? 11.352 -4.539 -5.891 1 98.31 73 SER B CA 1
ATOM 1773 C C . SER B 1 73 ? 10.023 -5.152 -5.469 1 98.31 73 SER B C 1
ATOM 1775 O O . SER B 1 73 ? 9.688 -6.27 -5.871 1 98.31 73 SER B O 1
ATOM 1777 N N . LEU B 1 74 ? 9.352 -4.457 -4.664 1 98.19 74 LEU B N 1
ATOM 1778 C CA . LEU B 1 74 ? 8.039 -4.906 -4.215 1 98.19 74 LEU B CA 1
ATOM 1779 C C . LEU B 1 74 ? 7.086 -5.055 -5.395 1 98.19 74 LEU B C 1
ATOM 1781 O O . LEU B 1 74 ? 6.355 -6.043 -5.484 1 98.19 74 LEU B O 1
ATOM 1785 N N . GLU B 1 75 ? 7.105 -4.09 -6.277 1 98.06 75 GLU B N 1
ATOM 1786 C CA . GLU B 1 75 ? 6.281 -4.137 -7.48 1 98.06 75 GLU B CA 1
ATOM 1787 C C . GLU B 1 75 ? 6.652 -5.328 -8.359 1 98.06 75 GLU B C 1
ATOM 1789 O O . GLU B 1 75 ? 5.777 -5.996 -8.914 1 98.06 75 GLU B O 1
ATOM 1794 N N . ARG B 1 76 ? 7.918 -5.59 -8.469 1 98.19 76 ARG B N 1
ATOM 1795 C CA . ARG B 1 76 ? 8.383 -6.734 -9.242 1 98.19 76 ARG B CA 1
ATOM 1796 C C . ARG B 1 76 ? 7.879 -8.047 -8.648 1 98.19 76 ARG B C 1
ATOM 1798 O O . ARG B 1 76 ? 7.461 -8.945 -9.375 1 98.19 76 ARG B O 1
ATOM 1805 N N . ALA B 1 77 ? 7.969 -8.117 -7.367 1 98.31 77 ALA B N 1
ATOM 1806 C CA . ALA B 1 77 ? 7.473 -9.312 -6.688 1 98.31 77 ALA B CA 1
ATOM 1807 C C . ALA B 1 77 ? 5.984 -9.516 -6.953 1 98.31 77 ALA B C 1
ATOM 1809 O O . ALA B 1 77 ? 5.547 -10.625 -7.254 1 98.31 77 ALA B O 1
ATOM 1810 N N . ALA B 1 78 ? 5.23 -8.43 -6.836 1 98.56 78 ALA B N 1
ATOM 1811 C CA . ALA B 1 78 ? 3.793 -8.5 -7.098 1 98.56 78 ALA B CA 1
ATOM 1812 C C . ALA B 1 78 ? 3.518 -8.984 -8.516 1 98.56 78 ALA B C 1
ATOM 1814 O O . ALA B 1 78 ? 2.68 -9.867 -8.727 1 98.56 78 ALA B O 1
ATOM 1815 N N . ARG B 1 79 ? 4.266 -8.445 -9.438 1 98 79 ARG B N 1
ATOM 1816 C CA . ARG B 1 79 ? 4.082 -8.805 -10.844 1 98 79 ARG B CA 1
ATOM 1817 C C . ARG B 1 79 ? 4.383 -10.273 -11.078 1 98 79 ARG B C 1
ATOM 1819 O O . ARG B 1 79 ? 3.676 -10.945 -11.836 1 98 79 ARG B O 1
ATOM 1826 N N . ALA B 1 80 ? 5.395 -10.75 -10.438 1 97.62 80 ALA B N 1
ATOM 1827 C CA . ALA B 1 80 ? 5.773 -12.156 -10.578 1 97.62 80 ALA B CA 1
ATOM 1828 C C . ALA B 1 80 ? 4.664 -13.078 -10.086 1 97.62 80 ALA B C 1
ATOM 1830 O O . ALA B 1 80 ? 4.582 -14.234 -10.5 1 97.62 80 ALA B O 1
ATOM 1831 N N . LEU B 1 81 ? 3.791 -12.594 -9.234 1 98.12 81 LEU B N 1
ATOM 1832 C CA . LEU B 1 81 ? 2.697 -13.367 -8.664 1 98.12 81 LEU B CA 1
ATOM 1833 C C . LEU B 1 81 ? 1.373 -13.008 -9.328 1 98.12 81 LEU B C 1
ATOM 1835 O O . LEU B 1 81 ? 0.303 -13.344 -8.812 1 98.12 81 LEU B O 1
ATOM 1839 N N . ASP B 1 82 ? 1.427 -12.305 -10.406 1 97.88 82 ASP B N 1
ATOM 1840 C CA . ASP B 1 82 ? 0.275 -11.844 -11.172 1 97.88 82 ASP B CA 1
ATOM 1841 C C . ASP B 1 82 ? -0.641 -10.969 -10.32 1 97.88 82 ASP B C 1
ATOM 1843 O O . ASP B 1 82 ? -1.866 -11.086 -10.406 1 97.88 82 ASP B O 1
ATOM 1847 N N . CYS B 1 83 ? 0.003 -10.156 -9.508 1 98.31 83 CYS B N 1
ATOM 1848 C CA . CYS B 1 83 ? -0.669 -9.18 -8.648 1 98.31 83 CYS B CA 1
ATOM 1849 C C . CYS B 1 83 ? -0.236 -7.762 -9 1 98.31 83 CYS B C 1
ATOM 1851 O O . CYS B 1 83 ? 0.764 -7.566 -9.695 1 98.31 83 CYS B O 1
ATOM 1853 N N . GLU B 1 84 ? -1.071 -6.875 -8.633 1 97.44 84 GLU B N 1
ATOM 1854 C CA . GLU B 1 84 ? -0.738 -5.457 -8.68 1 97.44 84 GLU B CA 1
ATOM 1855 C C . GLU B 1 84 ? -0.454 -4.914 -7.281 1 97.44 84 GLU B C 1
ATOM 1857 O O . GLU B 1 84 ? -1.186 -5.207 -6.332 1 97.44 84 GLU B O 1
ATOM 1862 N N . LEU B 1 85 ? 0.696 -4.223 -7.164 1 97.25 85 LEU B N 1
ATOM 1863 C CA . LEU B 1 85 ? 0.984 -3.537 -5.906 1 97.25 85 LEU B CA 1
ATOM 1864 C C . LEU B 1 85 ? 0.138 -2.277 -5.77 1 97.25 85 LEU B C 1
ATOM 1866 O O . LEU B 1 85 ? 0.137 -1.425 -6.66 1 97.25 85 LEU B O 1
ATOM 1870 N N . VAL B 1 86 ? -0.625 -2.182 -4.703 1 96.5 86 VAL B N 1
ATOM 1871 C CA . VAL B 1 86 ? -1.312 -0.937 -4.371 1 96.5 86 VAL B CA 1
ATOM 1872 C C . VAL B 1 86 ? -0.85 -0.441 -3.002 1 96.5 86 VAL B C 1
ATOM 1874 O O . VAL B 1 86 ? -0.532 -1.241 -2.119 1 96.5 86 VAL B O 1
ATOM 1877 N N . TYR B 1 87 ? -0.727 0.84 -2.85 1 97 87 TYR B N 1
ATOM 1878 C CA . TYR B 1 87 ? -0.436 1.405 -1.537 1 97 87 TYR B CA 1
ATOM 1879 C C . TYR B 1 87 ? -1.002 2.814 -1.413 1 97 87 TYR B C 1
ATOM 1881 O O . TYR B 1 87 ? -1.309 3.459 -2.42 1 97 87 TYR B O 1
ATOM 1889 N N . ALA B 1 88 ? -1.19 3.27 -0.194 1 97.12 88 ALA B N 1
ATOM 1890 C CA . ALA B 1 88 ? -1.73 4.602 0.071 1 97.12 88 ALA B CA 1
ATOM 1891 C C . ALA B 1 88 ? -1.328 5.09 1.459 1 97.12 88 ALA B C 1
ATOM 1893 O O . ALA B 1 88 ? -0.968 4.289 2.326 1 97.12 88 ALA B O 1
ATOM 1894 N N . PHE B 1 89 ? -1.271 6.309 1.559 1 97.94 89 PHE B N 1
ATOM 1895 C CA . PHE B 1 89 ? -1.248 6.961 2.861 1 97.94 89 PHE B CA 1
ATOM 1896 C C . PHE B 1 89 ? -2.664 7.188 3.379 1 97.94 89 PHE B C 1
ATOM 1898 O O . PHE B 1 89 ? -3.385 8.047 2.873 1 97.94 89 PHE B O 1
ATOM 1905 N N . VAL B 1 90 ? -3.09 6.453 4.383 1 97.19 90 VAL B N 1
ATOM 1906 C CA . VAL B 1 90 ? -4.43 6.602 4.941 1 97.19 90 VAL B CA 1
ATOM 1907 C C . VAL B 1 90 ? -4.375 7.48 6.188 1 97.19 90 VAL B C 1
ATOM 1909 O O . VAL B 1 90 ? -3.787 7.094 7.203 1 97.19 90 VAL B O 1
ATOM 1912 N N . PRO B 1 91 ? -5.016 8.641 6.066 1 97.69 91 PRO B N 1
ATOM 1913 C CA . PRO B 1 91 ? -4.973 9.516 7.242 1 97.69 91 PRO B CA 1
ATOM 1914 C C . PRO B 1 91 ? -5.633 8.891 8.469 1 97.69 91 PRO B C 1
ATOM 1916 O O . PRO B 1 91 ? -6.652 8.211 8.344 1 97.69 91 PRO B O 1
ATOM 1919 N N . ARG B 1 92 ? -5.066 9.102 9.695 1 96.75 92 ARG B N 1
ATOM 1920 C CA . ARG B 1 92 ? -5.605 8.562 10.938 1 96.75 92 ARG B CA 1
ATOM 1921 C C . ARG B 1 92 ? -6.902 9.266 11.328 1 96.75 92 ARG B C 1
ATOM 1923 O O . ARG B 1 92 ? -7.684 8.742 12.117 1 96.75 92 ARG B O 1
ATOM 1930 N N . GLN B 1 93 ? -7.094 10.445 10.875 1 97.25 93 GLN B N 1
ATOM 1931 C CA . GLN B 1 93 ? -8.32 11.242 10.922 1 97.25 93 GLN B CA 1
ATOM 1932 C C . GLN B 1 93 ? -8.555 11.961 9.602 1 97.25 93 GLN B C 1
ATOM 1934 O O . GLN B 1 93 ? -7.629 12.133 8.805 1 97.25 93 GLN B O 1
ATOM 1939 N N . PRO B 1 94 ? -9.773 12.328 9.328 1 97.75 94 PRO B N 1
ATOM 1940 C CA . PRO B 1 94 ? -9.984 13.062 8.078 1 97.75 94 PRO B CA 1
ATOM 1941 C C . PRO B 1 94 ? -9.047 14.266 7.934 1 97.75 94 PRO B C 1
ATOM 1943 O O . PRO B 1 94 ? -8.789 14.969 8.914 1 97.75 94 PRO B O 1
ATOM 1946 N N . LEU B 1 95 ? -8.523 14.445 6.785 1 98.25 95 LEU B N 1
ATOM 1947 C CA . LEU B 1 95 ? -7.574 15.516 6.504 1 98.25 95 LEU B CA 1
ATOM 1948 C C . LEU B 1 95 ? -8.164 16.875 6.863 1 98.25 95 LEU B C 1
ATOM 1950 O O . LEU B 1 95 ? -7.465 17.734 7.398 1 98.25 95 LEU B O 1
ATOM 1954 N N . GLU B 1 96 ? -9.445 17.062 6.574 1 97.62 96 GLU B N 1
ATOM 1955 C CA . GLU B 1 96 ? -10.125 18.297 6.922 1 97.62 96 GLU B CA 1
ATOM 1956 C C . GLU B 1 96 ? -10.055 18.562 8.422 1 97.62 96 GLU B C 1
ATOM 1958 O O . GLU B 1 96 ? -9.805 19.688 8.852 1 97.62 96 GLU B O 1
ATOM 1963 N N . GLN B 1 97 ? -10.234 17.578 9.148 1 97.88 97 GLN B N 1
ATOM 1964 C CA . GLN B 1 97 ? -10.188 17.703 10.602 1 97.88 97 GLN B CA 1
ATOM 1965 C C . GLN B 1 97 ? -8.773 18.016 11.078 1 97.88 97 GLN B C 1
ATOM 1967 O O . GLN B 1 97 ? -8.594 18.797 12.016 1 97.88 97 GLN B O 1
ATOM 1972 N N . MET B 1 98 ? -7.805 17.438 10.469 1 97.81 98 MET B N 1
ATOM 1973 C CA . MET B 1 98 ? -6.406 17.688 10.812 1 97.81 98 MET B CA 1
ATOM 1974 C C . MET B 1 98 ? -6.07 19.172 10.641 1 97.81 98 MET B C 1
ATOM 1976 O O . MET B 1 98 ? -5.496 19.797 11.531 1 97.81 98 MET B O 1
ATOM 1980 N N . VAL B 1 99 ? -6.461 19.688 9.539 1 98 99 VAL B N 1
ATOM 1981 C CA . VAL B 1 99 ? -6.184 21.094 9.25 1 98 99 VAL B CA 1
ATOM 1982 C C . VAL B 1 99 ? -6.918 21.984 10.25 1 98 99 VAL B C 1
ATOM 1984 O O . VAL B 1 99 ? -6.344 22.938 10.773 1 98 99 VAL B O 1
ATOM 1987 N N . GLN B 1 100 ? -8.188 21.672 10.508 1 97.81 100 GLN B N 1
ATOM 1988 C CA . GLN B 1 100 ? -8.984 22.453 11.453 1 97.81 100 GLN B CA 1
ATOM 1989 C C . GLN B 1 100 ? -8.336 22.469 12.836 1 97.81 100 GLN B C 1
ATOM 1991 O O . GLN B 1 100 ? -8.227 23.516 13.469 1 97.81 100 GLN B O 1
ATOM 1996 N N . GLU B 1 101 ? -7.926 21.344 13.25 1 97.62 101 GLU B N 1
ATOM 1997 C CA . GLU B 1 101 ? -7.332 21.219 14.578 1 97.62 101 GLU B CA 1
ATOM 1998 C C . GLU B 1 101 ? -6.027 22 14.672 1 97.62 101 GLU B C 1
ATOM 2000 O O . GLU B 1 101 ? -5.793 22.703 15.656 1 97.62 101 GLU B O 1
ATOM 2005 N N . HIS B 1 102 ? -5.227 21.875 13.664 1 97.25 102 HIS B N 1
ATOM 2006 C CA . HIS B 1 102 ? -3.961 22.609 13.688 1 97.25 102 HIS B CA 1
ATOM 2007 C C . HIS B 1 102 ? -4.184 24.109 13.602 1 97.25 102 HIS B C 1
ATOM 2009 O O . HIS B 1 102 ? -3.465 24.891 14.227 1 97.25 102 HIS B O 1
ATOM 2015 N N . ALA B 1 103 ? -5.164 24.516 12.828 1 97.75 103 ALA B N 1
ATOM 2016 C CA . ALA B 1 103 ? -5.488 25.922 12.719 1 97.75 103 ALA B CA 1
ATOM 2017 C C . ALA B 1 103 ? -5.977 26.484 14.055 1 97.75 103 ALA B C 1
ATOM 2019 O O . ALA B 1 103 ? -5.598 27.594 14.445 1 97.75 103 ALA B O 1
ATOM 2020 N N . LEU B 1 104 ? -6.801 25.703 14.695 1 96.69 104 LEU B N 1
ATOM 2021 C CA . LEU B 1 104 ? -7.293 26.125 16 1 96.69 104 LEU B CA 1
ATOM 2022 C C . LEU B 1 104 ? -6.145 26.266 17 1 96.69 104 LEU B C 1
ATOM 2024 O O . LEU B 1 104 ? -6.086 27.25 17.75 1 96.69 104 LEU B O 1
ATOM 2028 N N . ASN B 1 105 ? -5.246 25.328 16.953 1 95.81 105 ASN B N 1
ATOM 2029 C CA . ASN B 1 105 ? -4.09 25.375 17.844 1 95.81 105 ASN B CA 1
ATOM 2030 C C . ASN B 1 105 ? -3.209 26.578 17.547 1 95.81 105 ASN B C 1
ATOM 2032 O O . ASN B 1 105 ? -2.764 27.281 18.453 1 95.81 105 ASN B O 1
ATOM 2036 N N . ALA B 1 106 ? -2.965 26.844 16.344 1 95.81 106 ALA B N 1
ATOM 2037 C CA . ALA B 1 106 ? -2.158 27.984 15.93 1 95.81 106 ALA B CA 1
ATOM 2038 C C . ALA B 1 106 ? -2.832 29.297 16.312 1 95.81 106 ALA B C 1
ATOM 2040 O O . ALA B 1 106 ? -2.178 30.219 16.797 1 95.81 106 ALA B O 1
ATOM 2041 N N . ALA B 1 107 ? -4.145 29.375 16.047 1 95.69 107 ALA B N 1
ATOM 2042 C CA . ALA B 1 107 ? -4.906 30.578 16.406 1 95.69 107 ALA B CA 1
ATOM 2043 C C . ALA B 1 107 ? -4.871 30.828 17.906 1 95.69 107 ALA B C 1
ATOM 2045 O O . ALA B 1 107 ? -4.707 31.969 18.344 1 95.69 107 ALA B O 1
ATOM 2046 N N . ALA B 1 108 ? -4.988 29.766 18.641 1 93.31 108 ALA B N 1
ATOM 2047 C CA . ALA B 1 108 ? -4.945 29.875 20.094 1 93.31 108 ALA B CA 1
ATOM 2048 C C . ALA B 1 108 ? -3.592 30.406 20.562 1 93.31 108 ALA B C 1
ATOM 2050 O O . ALA B 1 108 ? -3.523 31.234 21.469 1 93.31 108 ALA B O 1
ATOM 2051 N N . ARG B 1 109 ? -2.543 30 19.953 1 92.25 109 ARG B N 1
ATOM 2052 C CA . ARG B 1 109 ? -1.201 30.453 20.312 1 92.25 109 ARG B CA 1
ATOM 2053 C C . ARG B 1 109 ? -1.018 31.938 19.969 1 92.25 109 ARG B C 1
ATOM 2055 O O . ARG B 1 109 ? -0.393 32.688 20.719 1 92.25 109 ARG B O 1
ATOM 2062 N N . LYS B 1 110 ? -1.568 32.312 18.875 1 92.62 110 LYS B N 1
ATOM 2063 C CA . LYS B 1 110 ? -1.42 33.688 18.406 1 92.62 110 LYS B CA 1
ATOM 2064 C C . LYS B 1 110 ? -2.236 34.656 19.25 1 92.62 110 LYS B C 1
ATOM 2066 O O . LYS B 1 110 ? -1.853 35.812 19.422 1 92.62 110 LYS B O 1
ATOM 2071 N N . LEU B 1 111 ? -3.365 34.188 19.828 1 90.12 111 LEU B N 1
ATOM 2072 C CA . LEU B 1 111 ? -4.273 35.062 20.562 1 90.12 111 LEU B CA 1
ATOM 2073 C C . LEU B 1 111 ? -4.055 34.906 22.078 1 90.12 111 LEU B C 1
ATOM 2075 O O . LEU B 1 111 ? -4.816 35.469 22.875 1 90.12 111 LEU B O 1
ATOM 2079 N N . LYS B 1 112 ? -3.08 34.031 22.438 1 80.75 112 LYS B N 1
ATOM 2080 C CA . LYS B 1 112 ? -2.799 33.906 23.859 1 80.75 112 LYS B CA 1
ATOM 2081 C C . LYS B 1 112 ? -2.441 35.281 24.469 1 80.75 112 LYS B C 1
ATOM 2083 O O . LYS B 1 112 ? -1.601 36 23.938 1 80.75 112 LYS B O 1
ATOM 2088 N N . PRO B 1 113 ? -3.352 35.656 25.422 1 69.75 113 PRO B N 1
ATOM 2089 C CA . PRO B 1 113 ? -3.025 36.906 26.062 1 69.75 113 PRO B CA 1
ATOM 2090 C C . PRO B 1 113 ? -1.613 36.938 26.641 1 69.75 113 PRO B C 1
ATOM 2092 O O . PRO B 1 113 ? -1.076 35.906 27 1 69.75 113 PRO B O 1
ATOM 2095 N N . THR B 1 114 ? -0.748 37.875 26.391 1 60.38 114 THR B N 1
ATOM 2096 C CA . THR B 1 114 ? 0.54 38.062 27.047 1 60.38 114 THR B CA 1
ATOM 2097 C C . THR B 1 114 ? 0.386 37.938 28.562 1 60.38 114 THR B C 1
ATOM 2099 O O . THR B 1 114 ? -0.688 38.219 29.109 1 60.38 114 THR B O 1
ATOM 2102 N N . SER B 1 115 ? 1.033 36.875 29.312 1 55.12 115 SER B N 1
ATOM 2103 C CA . SER B 1 115 ? 1.026 36.562 30.734 1 55.12 115 SER B CA 1
ATOM 2104 C C . SER B 1 115 ? 0.607 37.781 31.562 1 55.12 115 SER B C 1
ATOM 2106 O O . SER B 1 115 ? -0.032 37.625 32.594 1 55.12 115 SER B O 1
ATOM 2108 N N . HIS B 1 116 ? 1.076 38.906 31.328 1 53.06 116 HIS B N 1
ATOM 2109 C CA . HIS B 1 116 ? 0.886 39.938 32.312 1 53.06 116 HIS B CA 1
ATOM 2110 C C . HIS B 1 116 ? -0.585 40.344 32.438 1 53.06 116 HIS B C 1
ATOM 2112 O O . HIS B 1 116 ? -1.023 40.812 33.5 1 53.06 116 HIS B O 1
ATOM 2118 N N . THR B 1 117 ? -1.234 40.219 31.453 1 51.72 117 THR B N 1
ATOM 2119 C CA . THR B 1 11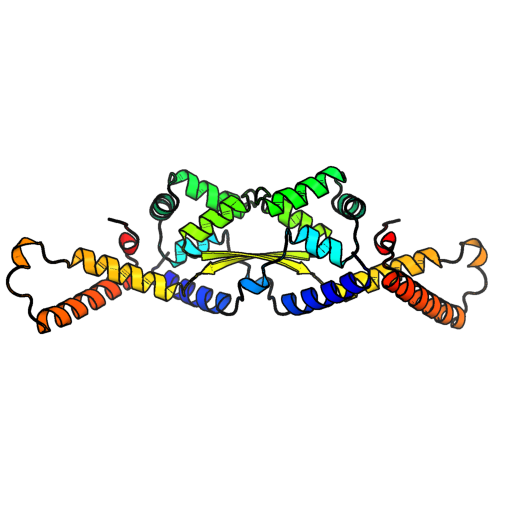7 ? -2.592 40.75 31.516 1 51.72 117 THR B CA 1
ATOM 2120 C C . THR B 1 117 ? -3.574 39.656 31.953 1 51.72 117 THR B C 1
ATOM 2122 O O . THR B 1 117 ? -4.773 39.906 32.062 1 51.72 117 THR B O 1
ATOM 2125 N N . MET B 1 118 ? -3.068 38.375 32.125 1 51.59 118 MET B N 1
ATOM 2126 C CA . MET B 1 118 ? -3.988 37.281 32.375 1 51.59 118 MET B CA 1
ATOM 2127 C C . MET B 1 118 ? -4.508 37.344 33.812 1 51.59 118 MET B C 1
ATOM 2129 O O . MET B 1 118 ? -5.348 36.531 34.219 1 51.59 118 MET B O 1
ATOM 2133 N N . ALA B 1 119 ? -3.805 37.969 34.719 1 49.34 119 ALA B N 1
ATOM 2134 C CA . ALA B 1 119 ? -4.203 37.875 36.125 1 49.34 119 ALA B CA 1
ATOM 2135 C C . ALA B 1 119 ? -5.688 38.188 36.312 1 49.34 119 ALA B C 1
ATOM 2137 O O . ALA B 1 119 ? -6.379 37.531 37.094 1 49.34 119 ALA B O 1
ATOM 2138 N N . LEU B 1 120 ? -6.191 39.344 35.938 1 48.38 120 LEU B N 1
ATOM 2139 C CA . LEU B 1 120 ? -7.445 39.781 36.531 1 48.38 120 LEU B CA 1
ATOM 2140 C C . LEU B 1 120 ? -8.641 39.125 35.844 1 48.38 120 LEU B C 1
ATOM 2142 O O . LEU B 1 120 ? -9.719 39.031 36.438 1 48.38 120 LEU B O 1
ATOM 2146 N N . GLU B 1 121 ? -8.828 39.25 34.5 1 50.41 121 GLU B N 1
ATOM 2147 C CA . GLU B 1 121 ? -10.148 39.094 33.906 1 50.41 121 GLU B CA 1
ATOM 2148 C C . GLU B 1 121 ? -10.43 37.625 33.594 1 50.41 121 GLU B C 1
ATOM 2150 O O . GLU B 1 121 ? -10.078 37.125 32.531 1 50.41 121 GLU B O 1
ATOM 2155 N N . ALA B 1 122 ? -10.32 36.844 34.406 1 48.12 122 ALA B N 1
ATOM 2156 C CA . ALA B 1 122 ? -10.523 35.375 34.469 1 48.12 122 ALA B CA 1
ATOM 2157 C C . ALA B 1 122 ? -11.938 35 34.031 1 48.12 122 ALA B C 1
ATOM 2159 O O . ALA B 1 122 ? -12.352 33.875 34.188 1 48.12 122 ALA B O 1
ATOM 2160 N N . GLN B 1 123 ? -12.938 35.969 34.031 1 47.81 123 GLN B N 1
ATOM 2161 C CA . GLN B 1 123 ? -14.336 35.531 34.031 1 47.81 123 GLN B CA 1
ATOM 2162 C C . GLN B 1 123 ? -14.672 34.812 32.719 1 47.81 123 GLN B C 1
ATOM 2164 O O . GLN B 1 123 ? -13.984 35 31.703 1 47.81 123 GLN B O 1
ATOM 2169 N N . SER B 1 124 ? -15.906 34.062 32.688 1 53.09 124 SER B N 1
ATOM 2170 C CA . SER B 1 124 ? -16.578 33.125 31.797 1 53.09 124 SER B CA 1
ATOM 2171 C C . SER B 1 124 ? -16.625 33.656 30.375 1 53.09 124 SER B C 1
ATOM 2173 O O . SER B 1 124 ? -16.297 32.969 29.422 1 53.09 124 SER B O 1
ATOM 2175 N N . LEU B 1 125 ? -17.297 34.906 30.188 1 51.19 125 LEU B N 1
ATOM 2176 C CA . LEU B 1 125 ? -17.547 35.531 28.906 1 51.19 125 LEU B CA 1
ATOM 2177 C C . LEU B 1 125 ? -16.25 35.75 28.125 1 51.19 125 LEU B C 1
ATOM 2179 O O . LEU B 1 125 ? -16.203 35.5 26.922 1 51.19 125 LEU B O 1
ATOM 2183 N N . PRO B 1 126 ? -15.211 36.031 28.781 1 57.44 126 PRO B N 1
ATOM 2184 C CA . PRO B 1 126 ? -13.922 36.25 28.141 1 57.44 126 PRO B CA 1
ATOM 2185 C C . PRO B 1 126 ? -13.359 34.969 27.484 1 57.44 126 PRO B C 1
ATOM 2187 O O . PRO B 1 126 ? -12.75 35.062 26.422 1 57.44 126 PRO B O 1
ATOM 2190 N N . SER B 1 127 ? -14.023 34 28.234 1 70.94 127 SER B N 1
ATOM 2191 C CA . SER B 1 127 ? -13.516 32.75 27.703 1 70.94 127 SER B CA 1
ATOM 2192 C C . SER B 1 127 ? -14.203 32.375 26.391 1 70.94 127 SER B C 1
ATOM 2194 O O . SER B 1 127 ? -13.555 31.922 25.453 1 70.94 127 SER B O 1
ATOM 2196 N N . ARG B 1 128 ? -15.602 32.781 26.391 1 77.94 128 ARG B N 1
ATOM 2197 C CA . ARG B 1 128 ? -16.344 32.438 25.188 1 77.94 128 ARG B CA 1
ATOM 2198 C C . ARG B 1 128 ? -15.922 33.344 24.016 1 77.94 128 ARG B C 1
ATOM 2200 O O . ARG B 1 128 ? -15.758 32.844 22.891 1 77.94 128 ARG B O 1
ATOM 2207 N N . MET B 1 129 ? -15.938 34.562 24.281 1 78.94 129 MET B N 1
ATOM 2208 C CA . MET B 1 129 ? -15.5 35.531 23.266 1 78.94 129 MET B CA 1
ATOM 2209 C C . MET B 1 129 ? -14.094 35.188 22.766 1 78.94 129 MET B C 1
ATOM 2211 O O . MET B 1 129 ? -13.805 35.25 21.578 1 78.94 129 MET B O 1
ATOM 2215 N N . HIS B 1 130 ? -13.328 34.844 23.797 1 87.31 130 HIS B N 1
ATOM 2216 C CA . HIS B 1 130 ? -11.977 34.406 23.438 1 87.31 130 HIS B CA 1
ATOM 2217 C C . HIS B 1 130 ? -12.008 33.188 22.531 1 87.31 130 HIS B C 1
ATOM 2219 O O . HIS B 1 130 ? -11.305 33.156 21.516 1 87.31 130 HIS B O 1
ATOM 2225 N N . GLN B 1 131 ? -12.922 32.344 22.781 1 90.88 131 GLN B N 1
ATOM 2226 C CA . GLN B 1 131 ? -13.07 31.125 21.984 1 90.88 131 GLN B CA 1
ATOM 2227 C C . GLN B 1 131 ? -13.586 31.453 20.578 1 90.88 131 GLN B C 1
ATOM 2229 O O . GLN B 1 131 ? -13.148 30.859 19.594 1 90.88 131 GLN B O 1
ATOM 2234 N N . GLU B 1 132 ? -14.484 32.312 20.516 1 94 132 GLU B N 1
ATOM 2235 C CA . GLU B 1 132 ? -15.023 32.719 19.219 1 94 132 GLU B CA 1
ATOM 2236 C C . GLU B 1 132 ? -13.945 33.375 18.359 1 94 132 GLU B C 1
ATOM 2238 O O . GLU B 1 132 ? -13.914 33.188 17.141 1 94 132 GLU B O 1
ATOM 2243 N N . GLN B 1 133 ? -13.164 34.188 19.016 1 94.81 133 GLN B N 1
ATOM 2244 C CA . GLN B 1 133 ? -12.07 34.812 18.281 1 94.81 133 GLN B CA 1
ATOM 2245 C C . GLN B 1 133 ? -11.086 33.781 17.75 1 94.81 133 GLN B C 1
ATOM 2247 O O . GLN B 1 133 ? -10.586 33.938 16.625 1 94.81 133 GLN B O 1
ATOM 2252 N N . ILE B 1 134 ? -10.812 32.812 18.484 1 95.38 134 ILE B N 1
ATOM 2253 C CA . ILE B 1 134 ? -9.914 31.734 18.062 1 95.38 134 ILE B CA 1
ATOM 2254 C C . ILE B 1 134 ? -10.5 31.016 16.844 1 95.38 134 ILE B C 1
ATOM 2256 O O . ILE B 1 134 ? -9.797 30.797 15.852 1 95.38 134 ILE B O 1
ATOM 2260 N N . GLN B 1 135 ? -11.773 30.734 16.875 1 97.12 135 GLN B N 1
ATOM 2261 C CA . GLN B 1 135 ? -12.438 30.047 15.773 1 97.12 135 GLN B CA 1
ATOM 2262 C C . GLN B 1 135 ? -12.414 30.891 14.508 1 97.12 135 GLN B C 1
ATOM 2264 O O . GLN B 1 135 ? -12.188 30.375 13.414 1 97.12 135 GLN B O 1
ATOM 2269 N N . ARG B 1 136 ? -12.672 32.156 14.742 1 97.25 136 ARG B N 1
ATOM 2270 C CA . ARG B 1 136 ? -12.68 33.062 13.602 1 97.25 136 ARG B CA 1
ATOM 2271 C C . ARG B 1 136 ? -11.297 33.156 12.969 1 97.25 136 ARG B C 1
ATOM 2273 O O . ARG B 1 136 ? -11.164 33.094 11.75 1 97.25 136 ARG B O 1
ATOM 2280 N N . LEU B 1 137 ? -10.32 33.312 13.859 1 96.88 137 LEU B N 1
ATOM 2281 C CA . LEU B 1 137 ? -8.953 33.406 13.352 1 96.88 137 LEU B CA 1
ATOM 2282 C C . LEU B 1 137 ? -8.547 32.125 12.648 1 96.88 137 LEU B C 1
ATOM 2284 O O . LEU B 1 137 ? -7.918 32.156 11.586 1 96.88 137 LEU B O 1
ATOM 2288 N N . ALA B 1 138 ? -8.867 31.047 13.164 1 97.81 138 ALA B N 1
ATOM 2289 C CA . ALA B 1 138 ? -8.57 29.766 12.555 1 97.81 138 ALA B CA 1
ATOM 2290 C C . ALA B 1 138 ? -9.188 29.656 11.164 1 97.81 138 ALA B C 1
ATOM 2292 O O . ALA B 1 138 ? -8.531 29.219 10.219 1 97.81 138 ALA B O 1
ATOM 2293 N N . ALA B 1 139 ? -10.438 30 11.055 1 97.69 139 ALA B N 1
ATOM 2294 C CA . ALA B 1 139 ? -11.141 29.953 9.781 1 97.69 139 ALA B CA 1
ATOM 2295 C C . ALA B 1 139 ? -10.453 30.844 8.742 1 97.69 139 ALA B C 1
ATOM 2297 O O . ALA B 1 139 ? -10.344 30.469 7.574 1 97.69 139 ALA B O 1
ATOM 2298 N N . GLU B 1 140 ? -10.016 31.969 9.172 1 97.56 140 GLU B N 1
ATOM 2299 C CA . GLU B 1 140 ? -9.305 32.875 8.289 1 97.56 140 GLU B CA 1
ATOM 2300 C C . GLU B 1 140 ? -7.98 32.281 7.824 1 97.56 140 GLU B C 1
ATOM 2302 O O . GLU B 1 140 ? -7.621 32.406 6.648 1 97.56 140 GLU B O 1
ATOM 2307 N N . MET B 1 141 ? -7.297 31.719 8.766 1 97.38 141 MET B N 1
ATOM 2308 C CA . MET B 1 141 ? -6.016 31.109 8.445 1 97.38 141 MET B CA 1
ATOM 2309 C C . MET B 1 141 ? -6.188 30.016 7.395 1 97.38 141 MET B C 1
ATOM 2311 O O . MET B 1 141 ? -5.395 29.922 6.453 1 97.38 141 MET B O 1
ATOM 2315 N N . ILE B 1 142 ? -7.18 29.219 7.527 1 96.81 142 ILE B N 1
ATOM 2316 C CA . ILE B 1 142 ? -7.461 28.141 6.586 1 96.81 142 ILE B CA 1
ATOM 2317 C C . ILE B 1 142 ? -7.82 28.734 5.223 1 96.81 142 ILE B C 1
ATOM 2319 O O . ILE B 1 142 ? -7.297 28.297 4.195 1 96.81 142 ILE B O 1
ATOM 2323 N N . ALA B 1 143 ? -8.68 29.719 5.168 1 95.75 143 ALA B N 1
ATOM 2324 C CA . ALA B 1 143 ? -9.148 30.344 3.936 1 95.75 143 ALA B CA 1
ATOM 2325 C C . ALA B 1 143 ? -7.992 30.969 3.166 1 95.75 143 ALA B C 1
ATOM 2327 O O . ALA B 1 143 ? -7.969 30.953 1.933 1 95.75 143 ALA B O 1
ATOM 2328 N N . LYS B 1 144 ? -7.02 31.469 3.854 1 95.5 144 LYS B N 1
ATOM 2329 C CA . LYS B 1 144 ? -5.887 32.156 3.234 1 95.5 144 LYS B CA 1
ATOM 2330 C C . LYS B 1 144 ? -4.785 31.172 2.863 1 95.5 144 LYS B C 1
ATOM 2332 O O . LYS B 1 144 ? -3.814 31.531 2.193 1 95.5 144 LYS B O 1
ATOM 2337 N N . GLY B 1 145 ? -4.992 29.969 3.311 1 95.62 145 GLY B N 1
ATOM 2338 C CA . GLY B 1 145 ? -3.955 28.984 3.076 1 95.62 145 GLY B CA 1
ATOM 2339 C C . GLY B 1 145 ? -2.691 29.234 3.873 1 95.62 145 GLY B C 1
ATOM 2340 O O . GLY B 1 145 ? -1.583 29.078 3.359 1 95.62 145 GLY B O 1
ATOM 2341 N N . ASP B 1 146 ? -2.875 29.719 5.086 1 95.44 146 ASP B N 1
ATOM 2342 C CA . ASP B 1 146 ? -1.753 30.047 5.965 1 95.44 146 ASP B CA 1
ATOM 2343 C C . ASP B 1 146 ? -1.052 28.781 6.445 1 95.44 146 ASP B C 1
ATOM 2345 O O . ASP B 1 146 ? -1.581 28.047 7.289 1 95.44 146 ASP B O 1
ATOM 2349 N N . ASN B 1 147 ? 0.137 28.531 5.988 1 95.75 147 ASN B N 1
ATOM 2350 C CA . ASN B 1 147 ? 0.837 27.281 6.305 1 95.75 147 ASN B CA 1
ATOM 2351 C C . ASN B 1 147 ? 1.458 27.328 7.699 1 95.75 147 ASN B C 1
ATOM 2353 O O . ASN B 1 147 ? 1.945 26.312 8.203 1 95.75 147 ASN B O 1
ATOM 2357 N N . THR B 1 148 ? 1.374 28.5 8.391 1 96 148 THR B N 1
ATOM 2358 C CA . THR B 1 148 ? 1.949 28.625 9.727 1 96 148 THR B CA 1
ATOM 2359 C C . THR B 1 148 ? 1.163 27.781 10.734 1 96 148 THR B C 1
ATOM 2361 O O . THR B 1 148 ? 1.619 27.562 11.859 1 96 148 THR B O 1
ATOM 2364 N N . ILE B 1 149 ? 0.01 27.297 10.312 1 96.62 149 ILE B N 1
ATOM 2365 C CA . ILE B 1 149 ? -0.754 26.422 11.195 1 96.62 149 ILE B CA 1
ATOM 2366 C C . ILE B 1 149 ? 0.07 25.172 11.531 1 96.62 149 ILE B C 1
ATOM 2368 O O . ILE B 1 149 ? -0.222 24.484 12.5 1 96.62 149 ILE B O 1
ATOM 2372 N N . TRP B 1 150 ? 1.183 24.922 10.711 1 96.62 150 TRP B N 1
ATOM 2373 C CA . TRP B 1 150 ? 1.982 23.719 10.898 1 96.62 150 TRP B CA 1
ATOM 2374 C C . TRP B 1 150 ? 3.277 24.031 11.641 1 96.62 150 TRP B C 1
ATOM 2376 O O . TRP B 1 150 ? 4.125 23.156 11.828 1 96.62 150 TRP B O 1
ATOM 2386 N N . GLU B 1 151 ? 3.445 25.266 12.039 1 92.5 151 GLU B N 1
ATOM 2387 C CA . GLU B 1 151 ? 4.633 25.641 12.797 1 92.5 151 GLU B CA 1
ATOM 2388 C C . GLU B 1 151 ? 4.531 25.172 14.25 1 92.5 151 GLU B C 1
ATOM 2390 O O . GLU B 1 151 ? 3.457 25.234 14.852 1 92.5 151 GLU B O 1
ATOM 2395 N N . VAL B 1 152 ? 5.523 24.281 14.609 1 74.44 152 VAL B N 1
ATOM 2396 C CA . VAL B 1 152 ? 5.57 23.828 15.992 1 74.44 152 VAL B CA 1
ATOM 2397 C C . VAL B 1 152 ? 6.359 24.828 16.828 1 74.44 152 VAL B C 1
ATOM 2399 O O . VAL B 1 152 ? 7.359 25.375 16.375 1 74.44 152 VAL B O 1
ATOM 2402 N N . GLU B 1 153 ? 5.75 25.562 17.781 1 61.75 153 GLU B N 1
ATOM 2403 C CA . GLU B 1 153 ? 6.496 26.391 18.719 1 61.75 153 GLU B CA 1
ATOM 2404 C C . GLU B 1 153 ? 7.328 25.547 19.672 1 61.75 153 GLU B C 1
ATOM 2406 O O . GLU B 1 153 ? 6.973 24.391 19.953 1 61.75 153 GLU B O 1
#

Organism: Asticcacaulis excentricus (strain ATCC 15261 / DSM 4724 / KCTC 12464 / NCIMB 9791 / VKM B-1370 / CB 48) (NCBI:txid573065)